Protein AF-A0A6C1NUC6-F1 (afdb_monomer)

Nearest PDB structures (foldseek):
  6jbq-assembly1_F  TM=3.367E-01  e=1.332E+00  Escherichia coli K-12
  8iyj-assembly1_B5  TM=1.504E-01  e=7.684E+00  Mus musculus

Structure (mmCIF, N/CA/C/O backbone):
data_AF-A0A6C1NUC6-F1
#
_entry.id   AF-A0A6C1NUC6-F1
#
loop_
_atom_site.group_PDB
_atom_site.id
_atom_site.type_symbol
_atom_site.label_atom_id
_atom_site.label_alt_id
_atom_site.label_comp_id
_atom_site.label_asym_id
_atom_site.label_entity_id
_atom_site.label_seq_id
_atom_site.pdbx_PDB_ins_code
_atom_site.Cartn_x
_atom_site.Cartn_y
_atom_site.Cartn_z
_atom_site.occupancy
_atom_site.B_iso_or_equiv
_atom_site.auth_seq_id
_atom_site.auth_comp_id
_atom_site.auth_asym_id
_atom_site.auth_atom_id
_atom_site.pdbx_PDB_model_num
ATOM 1 N N . MET A 1 1 ? -42.542 31.967 26.827 1.00 47.59 1 MET A N 1
ATOM 2 C CA . MET A 1 1 ? -42.820 30.865 25.880 1.00 47.59 1 MET A CA 1
ATOM 3 C C . MET A 1 1 ? -41.609 30.779 24.961 1.00 47.59 1 MET A C 1
ATOM 5 O O . MET A 1 1 ? -41.402 31.715 24.218 1.00 47.59 1 MET A O 1
ATOM 9 N N . GLY A 1 2 ? -40.670 29.845 25.002 1.00 49.06 2 GLY A N 1
ATOM 10 C CA . GLY A 1 2 ? -40.517 28.545 25.645 1.00 49.06 2 GLY A CA 1
ATOM 11 C C . GLY A 1 2 ? -39.467 27.817 24.795 1.00 49.06 2 GLY A C 1
ATOM 12 O O . GLY A 1 2 ? -39.829 26.977 23.983 1.00 49.06 2 GLY A O 1
ATOM 13 N N . SER A 1 3 ? -38.196 28.239 24.874 1.00 49.03 3 SER A N 1
ATOM 14 C CA . SER A 1 3 ? -37.101 27.649 24.089 1.00 49.03 3 SER A CA 1
ATOM 15 C C . SER A 1 3 ? -36.680 26.320 24.702 1.00 49.03 3 SER A C 1
ATOM 17 O O . SER A 1 3 ? -36.001 26.289 25.726 1.00 4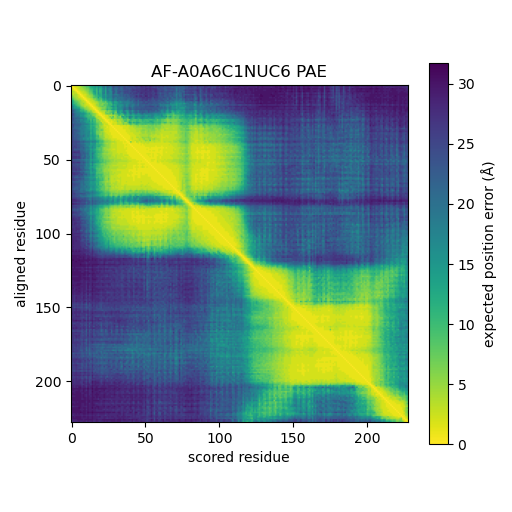9.03 3 SER A O 1
ATOM 19 N N . SER A 1 4 ? -37.103 25.237 24.056 1.00 51.72 4 SER A N 1
ATOM 20 C CA . SER A 1 4 ? -36.657 23.875 24.334 1.00 51.72 4 SER A CA 1
ATOM 21 C C . SER A 1 4 ? -35.204 23.711 23.889 1.00 51.72 4 SER A C 1
ATOM 23 O O . SER A 1 4 ? -34.890 23.830 22.704 1.00 51.72 4 SER A O 1
ATOM 25 N N . SER A 1 5 ? -34.306 23.489 24.848 1.00 51.53 5 SER A N 1
ATOM 26 C CA . SER A 1 5 ? -32.903 23.174 24.598 1.00 51.53 5 SER A CA 1
ATOM 27 C C . SER A 1 5 ? -32.717 21.656 24.551 1.00 51.53 5 SER A C 1
ATOM 29 O O . SER A 1 5 ? -32.470 21.028 25.582 1.00 51.53 5 SER A O 1
ATOM 31 N N . ASP A 1 6 ? -32.797 21.067 23.361 1.00 57.25 6 ASP A N 1
ATOM 32 C CA . ASP A 1 6 ? -32.358 19.689 23.133 1.00 57.25 6 ASP A CA 1
ATOM 33 C C . ASP A 1 6 ? -30.825 19.646 23.108 1.00 57.25 6 ASP A C 1
ATOM 35 O O . ASP A 1 6 ? -30.179 19.859 22.079 1.00 57.25 6 ASP A O 1
ATOM 39 N N . ARG A 1 7 ? -30.214 19.399 24.272 1.00 50.84 7 ARG A N 1
ATOM 40 C CA . ARG A 1 7 ? -28.827 18.924 24.331 1.00 50.84 7 ARG A CA 1
ATOM 41 C C . ARG A 1 7 ? -28.837 17.404 24.165 1.00 50.84 7 ARG A C 1
ATOM 43 O O . ARG A 1 7 ? -29.526 16.735 24.934 1.00 50.84 7 ARG A O 1
ATOM 50 N N . PRO A 1 8 ? -28.056 16.841 23.228 1.00 52.00 8 PRO A N 1
ATOM 51 C CA . PRO A 1 8 ? -27.917 15.398 23.126 1.00 52.00 8 PRO A CA 1
ATOM 52 C C . PRO A 1 8 ? -27.296 14.855 24.425 1.00 52.00 8 PRO A C 1
ATOM 54 O O . PRO A 1 8 ? -26.425 15.517 25.003 1.00 52.00 8 PRO A O 1
ATOM 57 N N . PRO A 1 9 ? -27.733 13.676 24.903 1.00 52.34 9 PRO A N 1
ATOM 58 C CA . PRO A 1 9 ? -27.218 13.081 26.126 1.00 52.34 9 PRO A CA 1
ATOM 59 C C . PRO A 1 9 ? -25.712 12.869 25.979 1.00 52.34 9 PRO A C 1
ATOM 61 O O . PRO A 1 9 ? -25.246 12.113 25.127 1.00 52.34 9 PRO A O 1
ATOM 64 N N . GLY A 1 10 ? -24.946 13.597 26.790 1.00 46.28 10 GLY A N 1
ATOM 65 C CA . GLY A 1 10 ? -23.500 13.470 26.843 1.00 46.28 10 GLY A CA 1
ATOM 66 C C . GLY A 1 10 ? -23.125 12.045 27.227 1.00 46.28 10 GLY A C 1
ATOM 67 O O . GLY A 1 10 ? -23.562 11.539 28.259 1.00 46.28 10 GLY A O 1
ATOM 68 N N . SER A 1 11 ? -22.301 11.415 26.395 1.00 49.25 11 SER A N 1
ATOM 69 C CA . SER A 1 11 ? -21.581 10.185 26.706 1.00 49.25 11 SER A CA 1
ATOM 70 C C . SER A 1 11 ? -20.783 10.396 27.995 1.00 49.25 11 SER A C 1
ATOM 72 O O . SER A 1 11 ? -19.708 11.004 27.966 1.00 49.25 11 SER A O 1
ATOM 74 N N . ARG A 1 12 ? -21.333 9.956 29.135 1.00 53.81 12 ARG A N 1
ATOM 75 C CA . ARG A 1 12 ? -20.607 9.922 30.408 1.00 53.81 12 ARG A CA 1
ATOM 76 C C . ARG A 1 12 ? -19.348 9.093 30.184 1.00 53.81 12 ARG A C 1
ATOM 78 O O . ARG A 1 12 ? -19.437 7.940 29.771 1.00 53.81 12 ARG A O 1
ATOM 85 N N . LYS A 1 13 ? -18.177 9.695 30.415 1.00 54.41 13 LYS A N 1
ATOM 86 C CA . LYS A 1 13 ? -16.954 8.912 30.596 1.00 54.41 13 LYS A CA 1
ATOM 87 C C . LYS A 1 13 ? -17.209 8.002 31.801 1.00 54.41 13 LYS A C 1
ATOM 89 O O . LYS A 1 13 ? -17.626 8.540 32.825 1.00 54.41 13 LYS A O 1
ATOM 94 N N . PRO A 1 14 ? -17.024 6.680 31.681 1.00 50.59 14 PRO A N 1
ATOM 95 C CA . PRO A 1 14 ? -17.167 5.793 32.825 1.00 50.59 14 PRO A CA 1
ATOM 96 C C . PRO A 1 14 ? -16.178 6.242 33.903 1.00 50.59 14 PRO A C 1
ATOM 98 O O . PRO A 1 14 ? -14.989 6.425 33.625 1.00 50.59 14 PRO A O 1
ATOM 101 N N . GLU A 1 15 ? -16.691 6.520 35.099 1.00 47.94 15 GLU A N 1
ATOM 102 C CA . GLU A 1 15 ? -15.866 6.835 36.260 1.00 47.94 15 GLU A CA 1
ATOM 103 C C . GLU A 1 15 ? -15.226 5.538 36.766 1.00 47.94 15 GLU A C 1
ATOM 105 O O . GLU A 1 15 ? -15.857 4.479 36.779 1.00 47.94 15 GLU A O 1
ATOM 110 N N . ALA A 1 16 ? -13.946 5.610 37.139 1.00 47.22 16 ALA A N 1
ATOM 111 C CA . ALA A 1 16 ? -13.200 4.482 37.681 1.00 47.22 16 ALA A CA 1
ATOM 112 C C . ALA A 1 16 ? -13.861 4.030 38.996 1.00 47.22 16 ALA A C 1
ATOM 114 O O . ALA A 1 16 ? -13.708 4.683 40.025 1.00 47.22 16 ALA A O 1
ATOM 115 N N . GLY A 1 17 ? -14.654 2.957 38.932 1.00 49.97 17 GLY A N 1
ATOM 116 C CA . GLY A 1 17 ? -15.488 2.474 40.038 1.00 49.97 17 GLY A CA 1
ATOM 117 C C . GLY A 1 17 ? -16.846 1.905 39.614 1.00 49.97 17 GLY A C 1
ATOM 118 O O . GLY A 1 17 ? -17.527 1.301 40.439 1.00 49.97 17 GLY A O 1
ATOM 119 N N . ASP A 1 18 ? -17.243 2.063 38.348 1.00 50.88 18 ASP A N 1
ATOM 120 C CA . ASP A 1 18 ? -18.456 1.437 37.814 1.00 50.88 18 ASP A CA 1
ATOM 121 C C . ASP A 1 18 ? -18.286 -0.104 37.777 1.00 50.88 18 ASP A C 1
ATOM 123 O O . ASP A 1 18 ? -17.284 -0.577 37.228 1.00 50.88 18 ASP A O 1
ATOM 127 N N . PRO A 1 19 ? -19.217 -0.919 38.316 1.00 53.12 19 PRO A N 1
ATOM 128 C CA . PRO A 1 19 ? -19.095 -2.384 38.355 1.00 53.12 19 PRO A CA 1
ATOM 129 C C . PRO A 1 19 ? -18.817 -3.023 36.984 1.00 53.12 19 PRO A C 1
ATOM 131 O O . PRO A 1 19 ? -18.109 -4.021 36.895 1.00 53.12 19 PRO A O 1
ATOM 134 N N . SER A 1 20 ? -19.281 -2.383 35.903 1.00 58.94 20 SER A N 1
ATOM 135 C CA . SER A 1 20 ? -19.021 -2.806 34.519 1.00 58.94 20 SER A CA 1
ATOM 136 C C . SER A 1 20 ? -17.544 -2.736 34.100 1.00 58.94 20 SER A C 1
ATOM 138 O O . SER A 1 20 ? -17.126 -3.471 33.206 1.00 58.94 20 SER A O 1
ATOM 140 N N . PHE A 1 21 ? -16.741 -1.878 34.739 1.00 51.19 21 PHE A N 1
ATOM 141 C CA . PHE A 1 21 ? -15.311 -1.738 34.463 1.00 51.19 21 PHE A CA 1
ATOM 142 C C . PHE A 1 21 ? -14.499 -2.862 35.117 1.00 51.19 21 PHE A C 1
ATOM 144 O O . PHE A 1 21 ? -13.622 -3.436 34.476 1.00 51.19 21 PHE A O 1
ATOM 151 N N . LEU A 1 22 ? -14.841 -3.232 36.356 1.00 57.06 22 LEU A N 1
ATOM 152 C CA . LEU A 1 22 ? -14.219 -4.362 37.055 1.00 57.06 22 LEU A CA 1
ATOM 153 C C . LEU A 1 22 ? -14.560 -5.699 36.381 1.00 57.06 22 LEU A C 1
ATOM 155 O O . LEU A 1 22 ? -13.693 -6.565 36.260 1.00 57.06 22 LEU A O 1
ATOM 159 N N . ASP A 1 23 ? -15.781 -5.842 35.858 1.00 62.53 23 ASP A N 1
ATOM 160 C CA . ASP A 1 23 ? -16.163 -7.001 35.044 1.00 62.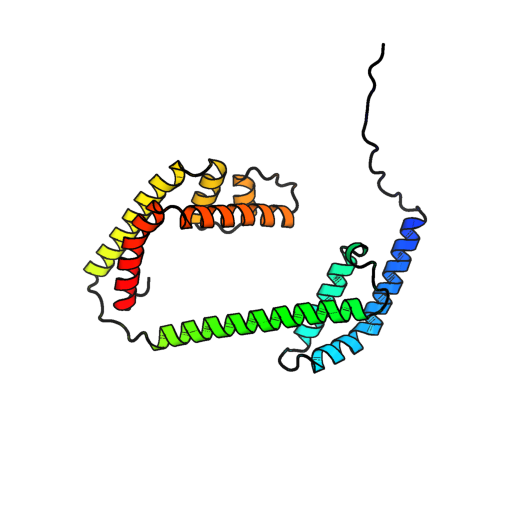53 23 ASP A CA 1
ATOM 161 C C . ASP A 1 23 ? -15.380 -7.057 33.720 1.00 62.53 23 ASP A C 1
ATOM 163 O O . ASP A 1 23 ? -14.982 -8.138 33.277 1.00 62.53 23 ASP A O 1
ATOM 167 N N . ALA A 1 24 ? -15.090 -5.905 33.103 1.00 64.19 24 ALA A N 1
ATOM 168 C CA . ALA A 1 24 ? -14.280 -5.829 31.888 1.00 64.19 24 ALA A CA 1
ATOM 169 C C . ALA A 1 24 ? -12.798 -6.166 32.136 1.00 64.19 24 ALA A C 1
ATOM 171 O O . ALA A 1 24 ? -12.197 -6.885 31.335 1.00 64.19 24 ALA A O 1
ATOM 172 N N . GLU A 1 25 ? -12.207 -5.697 33.240 1.00 67.75 25 GLU A N 1
ATOM 173 C CA . GLU A 1 25 ? -10.824 -6.030 33.614 1.00 67.75 25 GLU A CA 1
ATOM 174 C C . GLU A 1 25 ? -10.668 -7.508 33.978 1.00 67.75 25 GLU A C 1
ATOM 176 O O . GLU A 1 25 ? -9.754 -8.168 33.480 1.00 67.75 25 GLU A O 1
ATOM 181 N N . ARG A 1 26 ? -11.612 -8.066 34.743 1.00 63.28 26 ARG A N 1
ATOM 182 C CA . ARG A 1 26 ? -11.637 -9.500 35.059 1.00 63.28 26 ARG A CA 1
ATOM 183 C C . ARG A 1 26 ? -11.776 -10.358 33.799 1.00 63.28 26 ARG A C 1
ATOM 185 O O . ARG A 1 26 ? -11.053 -11.337 33.630 1.00 63.28 26 ARG A O 1
ATOM 192 N N . THR A 1 27 ? -12.633 -9.939 32.867 1.00 72.69 27 THR A N 1
ATOM 193 C CA . THR A 1 27 ? -12.774 -10.593 31.554 1.00 72.69 27 THR A CA 1
ATOM 194 C C . THR A 1 27 ? -11.475 -10.510 30.744 1.00 72.69 27 THR A C 1
ATOM 196 O O . THR A 1 27 ? -11.114 -11.455 30.044 1.00 72.69 27 THR A O 1
ATOM 199 N N . ARG A 1 28 ? -10.731 -9.402 30.851 1.00 72.88 28 ARG A N 1
ATOM 200 C CA . ARG A 1 28 ? -9.453 -9.212 30.153 1.00 72.88 28 ARG A CA 1
ATOM 201 C C . ARG A 1 28 ? -8.361 -10.147 30.675 1.00 72.88 28 ARG A C 1
ATOM 203 O O . ARG A 1 28 ? -7.650 -10.727 29.856 1.00 72.88 28 ARG A O 1
ATOM 210 N N . GLU A 1 29 ? -8.232 -10.310 31.992 1.00 79.38 29 GLU A N 1
ATOM 211 C CA . GLU A 1 29 ? -7.260 -11.235 32.598 1.00 79.38 29 GLU A CA 1
ATOM 212 C C . GLU A 1 29 ? -7.566 -12.698 32.266 1.00 79.38 29 GLU A C 1
ATOM 214 O O . GLU A 1 29 ? -6.676 -13.431 31.832 1.00 79.38 29 GLU A O 1
ATOM 219 N N . GLU A 1 30 ? -8.828 -13.118 32.393 1.00 78.25 30 GLU A N 1
ATOM 220 C CA . GLU A 1 30 ? -9.259 -14.481 32.049 1.00 78.25 30 GLU A CA 1
ATOM 221 C C . GLU A 1 30 ? -8.928 -14.832 30.590 1.00 78.25 30 GLU A C 1
ATOM 223 O O . GLU A 1 30 ? -8.536 -15.956 30.272 1.00 78.25 30 GLU A O 1
ATOM 228 N N . ILE A 1 31 ? -9.037 -13.855 29.690 1.00 71.50 31 ILE A N 1
ATOM 229 C CA . ILE A 1 31 ? -8.760 -14.051 28.268 1.00 71.50 31 ILE A CA 1
ATOM 230 C C . ILE A 1 31 ? -7.268 -14.009 27.970 1.00 71.50 31 ILE A C 1
ATOM 232 O O . ILE A 1 31 ? -6.797 -14.802 27.158 1.00 71.50 31 ILE A O 1
ATOM 236 N N . LEU A 1 32 ? -6.506 -13.150 28.644 1.00 80.38 32 LEU A N 1
ATOM 237 C CA . LEU A 1 32 ? -5.051 -13.149 28.528 1.00 80.38 32 LEU A CA 1
ATOM 238 C C . LEU A 1 32 ? -4.477 -14.503 28.968 1.00 80.38 32 LEU A C 1
ATOM 240 O O . LEU A 1 32 ? -3.654 -15.075 28.255 1.00 80.38 32 LEU A O 1
ATOM 244 N N . ASN A 1 33 ? -5.011 -15.070 30.051 1.00 84.12 33 ASN A N 1
ATOM 245 C CA . ASN A 1 33 ? -4.686 -16.426 30.483 1.00 84.12 33 ASN A CA 1
ATOM 246 C C . ASN A 1 33 ? -5.063 -17.465 29.419 1.00 84.12 33 ASN A C 1
ATOM 248 O O . ASN A 1 33 ? -4.214 -18.266 29.043 1.00 84.12 33 ASN A O 1
ATOM 252 N N . LYS A 1 34 ? -6.265 -17.400 28.830 1.00 80.62 34 LYS A N 1
ATOM 253 C CA . LYS A 1 34 ? -6.645 -18.300 27.722 1.00 80.62 34 LYS A CA 1
ATOM 254 C C . LYS A 1 34 ? -5.735 -18.180 26.498 1.00 80.62 34 LYS A C 1
ATOM 256 O O . LYS A 1 34 ? -5.411 -19.193 25.886 1.00 80.62 34 LYS A O 1
ATOM 261 N N . VAL A 1 35 ? -5.330 -16.970 26.110 1.00 82.50 35 VAL A N 1
ATOM 262 C CA . VAL A 1 35 ? -4.410 -16.755 24.978 1.00 82.50 35 VAL A CA 1
ATOM 263 C C . VAL A 1 35 ? -3.045 -17.378 25.275 1.00 82.50 35 VAL A C 1
ATOM 265 O O . VAL A 1 35 ? -2.463 -18.005 24.389 1.00 82.50 35 VAL A O 1
ATOM 268 N N . LEU A 1 36 ? -2.557 -17.249 26.511 1.00 86.88 36 LEU A N 1
ATOM 269 C CA . LEU A 1 36 ? -1.303 -17.862 26.957 1.00 86.88 36 LEU A CA 1
ATOM 270 C C . LEU A 1 36 ? -1.400 -19.393 27.051 1.00 86.88 36 LEU A C 1
ATOM 272 O O . LEU A 1 36 ? -0.464 -20.081 26.652 1.00 86.88 36 LEU A O 1
ATOM 276 N N . GLU A 1 37 ? -2.527 -19.927 27.522 1.00 88.62 37 GLU A N 1
ATOM 277 C CA . GLU A 1 37 ? -2.775 -21.370 27.640 1.00 88.62 37 GLU A CA 1
ATOM 278 C C . GLU A 1 37 ? -2.939 -22.046 26.273 1.00 88.62 37 GLU A C 1
ATOM 280 O O . GLU A 1 37 ? -2.340 -23.088 26.002 1.00 88.62 37 GLU A O 1
ATOM 285 N N . LEU A 1 38 ? -3.751 -21.459 25.391 1.00 87.19 38 LEU A N 1
ATOM 286 C CA . LEU A 1 38 ? -4.077 -22.042 24.089 1.00 87.19 38 LEU A CA 1
ATOM 287 C C . LEU A 1 38 ? -3.002 -21.768 23.037 1.00 87.19 38 LEU A C 1
ATOM 289 O O . LEU A 1 38 ? -2.842 -22.570 22.113 1.00 87.19 38 LEU A O 1
ATOM 293 N N . GLY A 1 39 ? -2.271 -20.659 23.172 1.00 90.00 39 GLY A N 1
ATOM 294 C CA . GLY A 1 39 ? -1.296 -20.186 22.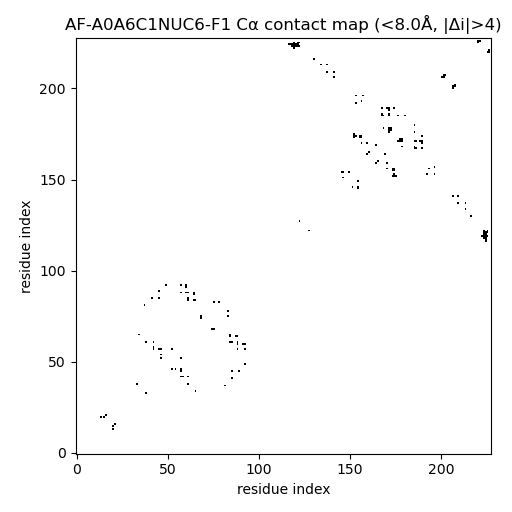193 1.00 90.00 39 GLY A CA 1
ATOM 295 C C . GLY A 1 39 ? -0.309 -21.263 21.744 1.00 90.00 39 GLY A C 1
ATOM 296 O O . GLY A 1 39 ? -0.278 -21.564 20.553 1.00 90.00 39 GLY A O 1
ATOM 297 N N . PRO A 1 40 ? 0.448 -21.914 22.647 1.00 94.19 40 PRO A N 1
ATOM 298 C CA . PRO A 1 40 ? 1.440 -22.918 22.262 1.00 94.19 40 PRO A CA 1
ATOM 299 C C . PRO A 1 40 ? 0.853 -24.097 21.471 1.00 94.19 40 PRO A C 1
ATOM 301 O O . PRO A 1 40 ? 1.415 -24.503 20.450 1.00 94.19 40 PRO A O 1
ATOM 304 N N . THR A 1 41 ? -0.295 -24.626 21.905 1.00 94.56 41 THR A N 1
ATOM 305 C CA . THR A 1 41 ? -0.962 -25.763 21.250 1.00 94.56 41 THR A CA 1
ATOM 306 C C . THR A 1 41 ? -1.482 -25.373 19.871 1.00 94.56 41 THR A C 1
ATOM 308 O O . THR A 1 41 ? -1.256 -26.084 18.891 1.00 94.56 41 THR A O 1
ATOM 311 N N . GLN A 1 42 ? -2.131 -24.213 19.763 1.00 93.69 42 GLN A N 1
ATOM 312 C CA . GLN A 1 42 ? -2.687 -23.752 18.495 1.00 93.69 42 GLN A CA 1
ATOM 313 C C . GLN A 1 42 ? -1.605 -23.326 17.504 1.00 93.69 42 GLN A C 1
ATOM 315 O O . GLN A 1 42 ? -1.697 -23.679 16.331 1.00 93.69 42 GLN A O 1
ATOM 320 N N . VAL A 1 43 ? -0.540 -22.666 17.965 1.00 94.75 43 VAL A N 1
ATOM 321 C CA . VAL A 1 43 ? 0.653 -22.381 17.152 1.00 94.75 43 VAL A CA 1
ATOM 322 C C . VAL A 1 43 ? 1.271 -23.680 16.642 1.00 94.75 43 VAL A C 1
ATOM 324 O O . VAL A 1 43 ? 1.612 -23.761 15.468 1.00 94.75 43 VAL A O 1
ATOM 327 N N . THR A 1 44 ? 1.362 -24.720 17.476 1.00 96.81 44 THR A N 1
ATOM 328 C CA . THR A 1 44 ? 1.882 -26.031 17.050 1.00 96.81 44 THR A CA 1
ATOM 329 C C . THR A 1 44 ? 0.999 -26.665 15.972 1.00 96.81 44 THR A C 1
ATOM 331 O O . THR A 1 44 ? 1.513 -27.157 14.968 1.00 96.81 44 THR A O 1
ATOM 334 N N . HIS A 1 45 ? -0.327 -26.612 16.128 1.00 96.56 45 HIS A N 1
ATOM 335 C CA . HIS A 1 45 ? -1.258 -27.109 15.109 1.00 96.56 45 HIS A CA 1
ATOM 336 C C . HIS A 1 45 ? -1.158 -26.315 13.800 1.00 96.56 45 HIS A C 1
ATOM 338 O O . HIS A 1 45 ? -1.046 -26.910 12.730 1.00 96.56 45 HIS A O 1
ATOM 344 N N . LEU A 1 46 ? -1.144 -24.981 13.872 1.00 96.00 46 LEU A N 1
ATOM 345 C CA . LEU A 1 46 ? -0.976 -24.116 12.703 1.00 96.00 46 LEU A CA 1
ATOM 346 C C . LEU A 1 46 ? 0.378 -24.356 12.022 1.00 96.00 46 LEU A C 1
ATOM 348 O O . LEU A 1 46 ? 0.440 -24.421 10.800 1.00 96.00 46 LEU A O 1
ATOM 352 N N . GLN A 1 47 ? 1.452 -24.571 12.783 1.00 97.19 47 GLN A N 1
ATOM 353 C CA . GLN A 1 47 ? 2.759 -24.914 12.224 1.00 97.19 47 GLN A CA 1
ATOM 354 C C . GLN A 1 47 ? 2.713 -26.223 11.421 1.00 97.19 47 GLN A C 1
ATOM 356 O O . GLN A 1 47 ? 3.366 -26.325 10.382 1.00 97.19 47 GLN A O 1
ATOM 361 N N . GLY A 1 48 ? 1.933 -27.207 11.879 1.00 96.12 48 GLY A N 1
ATOM 362 C CA . GLY A 1 48 ? 1.694 -28.450 11.146 1.00 96.12 48 GLY A CA 1
ATOM 363 C C . GLY A 1 48 ? 0.917 -28.246 9.840 1.00 96.12 48 GLY A C 1
ATOM 364 O O . GLY A 1 48 ? 1.221 -28.906 8.848 1.00 96.12 48 GLY A O 1
ATOM 365 N N . GLU A 1 49 ? -0.045 -27.317 9.808 1.00 95.81 49 GLU A N 1
ATOM 366 C CA . GLU A 1 49 ? -0.803 -26.983 8.589 1.00 95.81 49 GLU A CA 1
ATOM 367 C C . GLU A 1 49 ? -0.002 -26.150 7.580 1.00 95.81 49 GLU A C 1
ATOM 369 O O . GLU A 1 49 ? -0.216 -26.264 6.371 1.00 95.81 49 GLU A O 1
ATOM 374 N N . PHE A 1 50 ? 0.925 -25.321 8.061 1.00 94.00 50 PHE A N 1
ATOM 375 C CA . PHE A 1 50 ? 1.725 -24.411 7.242 1.00 94.00 50 PHE A CA 1
ATOM 376 C C . PHE A 1 50 ? 3.230 -24.708 7.364 1.00 94.00 50 PHE A C 1
ATOM 378 O O . PHE A 1 50 ? 4.000 -23.830 7.756 1.00 94.00 50 PHE A O 1
ATOM 385 N N . PRO A 1 51 ? 3.701 -25.907 6.965 1.00 94.06 51 PRO A N 1
ATOM 386 C CA . PRO A 1 51 ? 5.097 -26.315 7.150 1.00 94.06 51 PRO A CA 1
ATOM 387 C C . PRO A 1 51 ? 6.097 -25.482 6.334 1.00 94.06 51 PRO A C 1
ATOM 389 O O . PRO A 1 51 ? 7.293 -25.513 6.604 1.00 94.06 51 PRO A O 1
ATOM 392 N N . ALA A 1 52 ? 5.622 -24.746 5.325 1.00 86.38 52 ALA A N 1
ATOM 393 C CA . ALA A 1 52 ? 6.440 -23.851 4.509 1.00 86.38 52 ALA A CA 1
ATOM 394 C C . ALA A 1 52 ? 6.695 -22.478 5.159 1.00 86.38 52 ALA A C 1
ATOM 396 O O . ALA A 1 52 ? 7.484 -21.702 4.620 1.00 86.38 52 ALA A O 1
ATOM 397 N N . LEU A 1 53 ? 6.003 -22.156 6.256 1.00 89.00 53 LEU A N 1
ATOM 398 C CA . LEU A 1 53 ? 6.198 -20.920 7.006 1.00 89.00 53 LEU A CA 1
ATOM 399 C C . LEU A 1 53 ? 7.139 -21.158 8.185 1.00 89.00 53 LEU A C 1
ATOM 401 O O . LEU A 1 53 ? 7.114 -22.208 8.833 1.00 89.00 53 LEU A O 1
ATOM 405 N N . GLU A 1 54 ? 7.951 -20.149 8.483 1.00 91.69 54 GLU A N 1
ATOM 406 C CA . GLU A 1 54 ? 8.763 -20.155 9.692 1.00 91.69 54 GLU A CA 1
ATOM 407 C C . GLU A 1 54 ? 7.867 -20.001 10.922 1.00 91.69 54 GLU A C 1
ATOM 409 O O . GLU A 1 54 ? 6.892 -19.245 10.913 1.00 91.69 54 GLU A O 1
ATOM 414 N N . ARG A 1 55 ? 8.242 -20.661 12.021 1.00 92.75 55 ARG A N 1
ATOM 415 C CA . ARG A 1 55 ? 7.493 -20.622 13.285 1.00 92.75 55 ARG A CA 1
ATOM 416 C C . ARG A 1 55 ? 7.193 -19.210 13.772 1.00 92.75 55 ARG A C 1
ATOM 418 O O . ARG A 1 55 ? 6.088 -18.944 14.233 1.00 92.75 55 ARG A O 1
ATOM 425 N N . ILE A 1 56 ? 8.136 -18.291 13.587 1.00 91.62 56 ILE A N 1
ATOM 426 C CA . ILE A 1 56 ? 7.957 -16.885 13.952 1.00 91.62 56 ILE A CA 1
ATOM 427 C C . ILE A 1 56 ? 6.800 -16.216 13.193 1.00 91.62 56 ILE A C 1
ATOM 429 O O . ILE A 1 56 ? 6.123 -15.354 13.743 1.00 91.62 56 ILE A O 1
ATOM 433 N N . GLN A 1 57 ? 6.523 -16.624 11.951 1.00 89.06 57 GLN A N 1
ATOM 434 C CA . GLN A 1 57 ? 5.417 -16.088 11.151 1.00 89.06 57 GLN A CA 1
ATOM 435 C C . GLN A 1 57 ? 4.067 -16.616 11.647 1.00 89.06 57 GLN A C 1
ATOM 437 O O . GLN A 1 57 ? 3.086 -15.874 11.681 1.00 89.06 57 GLN A O 1
ATOM 442 N N . VAL A 1 58 ? 4.030 -17.885 12.061 1.00 93.12 58 VAL A N 1
ATOM 443 C CA . VAL A 1 58 ? 2.849 -18.511 12.667 1.00 93.12 58 VAL A CA 1
ATOM 444 C C . VAL A 1 58 ? 2.530 -17.860 14.014 1.00 93.12 58 VAL A C 1
ATOM 446 O O . VAL A 1 58 ? 1.388 -17.467 14.255 1.00 93.12 58 VAL A O 1
ATOM 449 N N . GLU A 1 59 ? 3.546 -17.670 14.858 1.00 90.50 59 GLU A N 1
ATOM 450 C CA . GLU A 1 59 ? 3.425 -16.973 16.143 1.00 90.50 59 GLU A CA 1
ATOM 451 C C . GLU A 1 59 ? 2.999 -15.510 15.963 1.00 90.50 59 GLU A C 1
ATOM 453 O O . GLU A 1 59 ? 2.115 -15.037 16.676 1.00 90.50 59 GLU A O 1
ATOM 458 N N . ALA A 1 60 ? 3.556 -14.801 14.977 1.00 88.81 60 ALA A N 1
ATOM 459 C CA . ALA A 1 60 ? 3.164 -13.427 14.678 1.00 88.81 60 ALA A CA 1
ATOM 460 C C . ALA A 1 60 ? 1.690 -13.327 14.258 1.00 88.81 60 ALA A C 1
ATOM 462 O O . ALA A 1 60 ? 0.958 -12.505 14.805 1.00 88.81 60 ALA A O 1
ATOM 463 N N . ALA A 1 61 ? 1.222 -14.189 13.348 1.00 90.56 61 ALA A N 1
ATOM 464 C CA . ALA A 1 61 ? -0.179 -14.189 12.922 1.00 90.56 61 ALA A CA 1
ATOM 465 C C . ALA A 1 61 ? -1.138 -14.475 14.089 1.00 90.56 61 ALA A C 1
ATOM 467 O O . ALA A 1 61 ? -2.207 -13.870 14.177 1.00 90.56 61 ALA A O 1
ATOM 468 N N . TRP A 1 62 ? -0.744 -15.369 14.999 1.00 92.06 62 TRP A N 1
ATOM 469 C CA . TRP A 1 62 ? -1.481 -15.647 16.228 1.00 92.06 62 TRP A CA 1
ATOM 470 C C . TRP A 1 62 ? -1.561 -14.423 17.151 1.00 92.06 62 TRP A C 1
ATOM 472 O O . TRP A 1 62 ? -2.650 -14.021 17.569 1.00 92.06 62 TRP A O 1
ATOM 482 N N . LEU A 1 63 ? -0.416 -13.794 17.433 1.00 88.44 63 LEU A N 1
ATOM 483 C CA . LEU A 1 63 ? -0.324 -12.610 18.292 1.00 88.44 63 LEU A CA 1
ATOM 484 C C . LEU A 1 63 ? -1.082 -11.410 17.718 1.00 88.44 63 LEU A C 1
ATOM 486 O O . LEU A 1 63 ? -1.703 -10.662 18.471 1.00 88.44 63 LEU A O 1
ATOM 490 N N . GLU A 1 64 ? -1.079 -11.231 16.399 1.00 90.38 64 GLU A N 1
ATOM 491 C CA . GLU A 1 64 ? -1.854 -10.180 15.738 1.00 90.38 64 GLU A CA 1
ATOM 492 C C . GLU A 1 64 ? -3.359 -10.369 15.943 1.00 90.38 64 GLU A C 1
ATOM 494 O O . GLU A 1 64 ? -4.056 -9.403 16.233 1.00 90.38 64 GLU A O 1
ATOM 499 N N . VAL A 1 65 ? -3.867 -11.601 15.848 1.00 90.56 65 VAL A N 1
ATOM 500 C CA . VAL A 1 65 ? -5.290 -11.890 16.102 1.00 90.56 65 VAL A CA 1
ATOM 501 C C . VAL A 1 65 ? -5.637 -11.644 17.566 1.00 90.56 65 VAL A C 1
ATOM 503 O O . VAL A 1 65 ? -6.681 -11.061 17.853 1.00 90.56 65 VAL A O 1
ATOM 506 N N . ALA A 1 66 ? -4.760 -12.051 18.486 1.00 87.56 66 ALA A N 1
ATOM 507 C CA . ALA A 1 66 ? -4.924 -11.755 19.904 1.00 87.56 66 ALA A CA 1
ATOM 508 C C . ALA A 1 66 ? -4.966 -10.241 20.159 1.00 87.56 66 ALA A C 1
ATOM 510 O O . ALA A 1 66 ? -5.839 -9.756 20.873 1.00 87.56 66 ALA A O 1
ATOM 511 N N . THR A 1 67 ? -4.069 -9.488 19.522 1.00 85.50 67 THR A N 1
ATOM 512 C CA . THR A 1 67 ? -3.988 -8.027 19.655 1.00 85.50 67 THR A CA 1
ATOM 513 C C . THR A 1 67 ? -5.224 -7.337 19.081 1.00 85.50 67 THR A C 1
ATOM 515 O O . THR A 1 67 ? -5.830 -6.522 19.772 1.00 85.50 67 THR A O 1
ATOM 518 N N . ASP A 1 68 ? -5.647 -7.700 17.867 1.00 84.31 68 ASP A N 1
ATOM 519 C CA . ASP A 1 68 ? -6.869 -7.181 17.238 1.00 84.31 68 ASP A CA 1
ATOM 520 C C . ASP A 1 68 ? -8.101 -7.414 18.120 1.00 84.31 68 ASP A C 1
ATOM 522 O O . ASP A 1 68 ? -8.959 -6.541 18.253 1.00 84.31 68 ASP A O 1
ATOM 526 N N . TRP A 1 69 ? -8.181 -8.596 18.733 1.00 83.81 69 TRP A N 1
ATOM 527 C CA . TRP A 1 69 ? -9.250 -8.934 19.661 1.00 83.81 69 TRP A CA 1
ATOM 528 C C . TRP A 1 69 ? -9.218 -8.035 20.904 1.00 83.81 69 TRP A C 1
ATOM 530 O O . TRP A 1 69 ? -10.260 -7.533 21.313 1.00 83.81 69 TRP A O 1
ATOM 540 N N . PHE A 1 70 ? -8.037 -7.775 21.481 1.00 81.88 70 PHE A N 1
ATOM 541 C CA . PHE A 1 70 ? -7.902 -6.858 22.621 1.00 81.88 70 PHE A CA 1
ATOM 542 C C . PHE A 1 70 ? -8.268 -5.410 22.269 1.00 81.88 70 PHE A C 1
ATOM 544 O O . PHE A 1 70 ? -8.737 -4.680 23.143 1.00 81.88 70 PHE A O 1
ATOM 551 N N . GLU A 1 71 ? -8.053 -4.985 21.020 1.00 81.94 71 GLU A N 1
ATOM 552 C CA . GLU A 1 71 ? -8.449 -3.655 20.545 1.00 81.94 71 GLU A CA 1
ATOM 553 C C . GLU A 1 71 ? -9.971 -3.521 20.365 1.00 81.94 71 GLU A C 1
ATOM 555 O O . GLU A 1 71 ? -10.521 -2.452 20.642 1.00 81.94 71 GLU A O 1
ATOM 560 N N . ASP A 1 72 ? -10.654 -4.579 19.914 1.00 79.75 72 ASP A N 1
ATOM 561 C CA . ASP A 1 72 ? -12.111 -4.603 19.738 1.00 79.75 72 ASP A CA 1
ATOM 562 C C . ASP A 1 72 ? -12.728 -5.977 20.085 1.00 79.75 72 ASP A C 1
ATOM 564 O O . ASP A 1 72 ? -13.060 -6.775 19.198 1.00 79.75 72 ASP A O 1
ATOM 568 N N . PRO A 1 73 ? -12.966 -6.247 21.382 1.00 73.62 73 PRO A N 1
ATOM 569 C CA . PRO A 1 73 ? -13.574 -7.500 21.831 1.00 73.62 73 PRO A CA 1
ATOM 570 C C . PRO A 1 73 ? -15.012 -7.684 21.329 1.00 73.62 73 PRO A C 1
ATOM 572 O O . PRO A 1 73 ? -15.519 -8.801 21.239 1.00 73.62 73 PRO A O 1
ATOM 575 N N . SER A 1 74 ? -15.704 -6.587 21.001 1.00 70.56 74 SER A N 1
ATOM 576 C CA . SER A 1 74 ? -17.117 -6.619 20.611 1.00 70.56 74 SER A CA 1
ATOM 577 C C . SER A 1 74 ? -17.333 -7.231 19.226 1.00 70.56 74 SER A C 1
ATOM 579 O O . SER A 1 74 ? -18.381 -7.822 18.967 1.00 70.56 74 SER A O 1
ATOM 581 N N . ALA A 1 75 ? -16.311 -7.183 18.366 1.00 64.94 75 ALA A N 1
ATOM 582 C CA . ALA A 1 75 ? -16.342 -7.767 17.028 1.00 64.94 75 ALA A CA 1
ATOM 583 C C . ALA A 1 75 ? -16.386 -9.310 17.018 1.00 64.94 75 ALA A C 1
ATOM 585 O O . ALA A 1 75 ? -16.553 -9.911 15.958 1.00 64.94 75 ALA A O 1
ATOM 586 N N . THR A 1 76 ? -16.224 -9.958 18.176 1.00 62.03 76 THR A N 1
ATOM 587 C CA . THR A 1 76 ? -15.925 -11.399 18.293 1.00 62.03 76 THR A CA 1
ATOM 588 C C . THR A 1 76 ? -16.792 -12.120 19.328 1.00 62.03 76 THR A C 1
ATOM 590 O O . THR A 1 76 ? -16.486 -13.237 19.740 1.00 62.03 76 THR A O 1
ATOM 593 N N . GLN A 1 77 ? -17.915 -11.505 19.714 1.00 56.28 77 GLN A N 1
ATOM 594 C CA . GLN A 1 77 ? -18.833 -11.956 20.771 1.00 56.28 77 GLN A CA 1
ATOM 595 C C . GLN A 1 77 ? -19.384 -13.389 20.624 1.00 56.28 77 GLN A C 1
ATOM 597 O O . GLN A 1 77 ? -19.985 -13.899 21.568 1.00 56.28 77 GLN A O 1
ATOM 602 N N . THR A 1 78 ? -19.214 -14.045 19.476 1.00 52.38 78 THR A N 1
ATOM 603 C CA . THR A 1 78 ? -19.889 -15.309 19.166 1.00 52.38 78 THR A CA 1
ATOM 604 C C . THR A 1 78 ? -19.179 -16.585 19.607 1.00 52.38 78 THR A C 1
ATOM 606 O O . THR A 1 78 ? -19.859 -17.598 19.700 1.00 52.38 78 THR A O 1
ATOM 609 N N . GLU A 1 79 ? -17.884 -16.596 19.935 1.00 52.97 79 GLU A N 1
ATOM 610 C CA . GLU A 1 79 ? -17.212 -17.861 20.288 1.00 52.97 79 GLU A CA 1
ATOM 611 C C . GLU A 1 79 ? -16.268 -17.695 21.486 1.00 52.97 79 GLU A C 1
ATOM 613 O O . GLU A 1 79 ? -15.154 -17.191 21.378 1.00 52.97 79 GLU A O 1
ATOM 618 N N . LYS A 1 80 ? -16.726 -18.154 22.660 1.00 57.59 80 LYS A N 1
ATOM 619 C CA . LYS A 1 80 ? -15.940 -18.269 23.908 1.00 57.59 80 LYS A CA 1
ATOM 620 C C . LYS A 1 80 ? -14.894 -19.395 23.874 1.00 57.59 80 LYS A C 1
ATOM 622 O O . LYS A 1 80 ? -14.164 -19.593 24.855 1.00 57.59 80 LYS A O 1
ATOM 627 N N . ASP A 1 81 ? -14.817 -20.094 22.752 1.00 61.34 81 ASP A N 1
ATOM 628 C CA . ASP A 1 81 ? -14.069 -21.322 22.566 1.00 61.34 81 ASP A CA 1
ATOM 629 C C . ASP A 1 81 ? -12.887 -21.014 21.655 1.00 61.34 81 ASP A C 1
ATOM 631 O O . ASP A 1 81 ? -13.034 -20.323 20.650 1.00 61.34 81 ASP A O 1
ATOM 635 N N . GLY A 1 82 ? -11.695 -21.505 21.990 1.00 67.56 82 GLY A N 1
ATOM 636 C CA . GLY A 1 82 ? -10.437 -21.199 21.296 1.00 67.56 82 GLY A CA 1
ATOM 637 C C . GLY A 1 82 ? -10.414 -21.375 19.766 1.00 67.56 82 GLY A C 1
ATOM 638 O O . GLY A 1 82 ? -9.410 -21.025 19.152 1.00 67.56 82 GLY A O 1
ATOM 639 N N . GLY A 1 83 ? -11.482 -21.884 19.145 1.00 82.25 83 GLY A N 1
ATOM 640 C CA . GLY A 1 83 ? -11.665 -21.987 17.699 1.00 82.25 83 GLY A CA 1
ATOM 641 C C . GLY A 1 83 ? -11.673 -20.647 16.955 1.00 82.25 83 GLY A C 1
ATOM 642 O O . GLY A 1 83 ? -11.202 -20.610 15.815 1.00 82.25 83 GLY A O 1
ATOM 643 N N . TYR A 1 84 ? -12.103 -19.542 17.581 1.00 85.69 84 TYR A N 1
ATOM 644 C CA . TYR A 1 84 ? -12.055 -18.225 16.927 1.00 85.69 84 TYR A CA 1
ATOM 645 C C . TYR A 1 84 ? -10.617 -17.819 16.586 1.00 85.69 84 TYR A C 1
ATOM 647 O O . TYR A 1 84 ? -10.301 -17.547 15.425 1.00 85.69 84 TYR A O 1
ATOM 655 N N . PHE A 1 85 ? -9.732 -17.817 17.591 1.00 86.69 85 PHE A N 1
ATOM 656 C CA . PHE A 1 85 ? -8.337 -17.418 17.409 1.00 86.69 85 PHE A CA 1
ATOM 657 C C . PHE A 1 85 ? -7.641 -18.317 16.387 1.00 86.69 85 PHE A C 1
ATOM 659 O O . PHE A 1 85 ? -6.957 -17.813 15.496 1.00 86.69 85 PHE A O 1
ATOM 666 N N . TYR A 1 86 ? -7.899 -19.629 16.453 1.00 90.75 86 TYR A N 1
ATOM 667 C CA . TYR A 1 86 ? -7.400 -20.594 15.478 1.00 90.75 86 TYR A CA 1
ATOM 668 C C . TYR A 1 86 ? -7.807 -20.217 14.053 1.00 90.75 86 TYR A C 1
ATOM 670 O O . TYR A 1 86 ? -6.965 -20.071 13.169 1.00 90.75 86 TYR A O 1
ATOM 678 N N . THR A 1 87 ? -9.107 -20.026 13.830 1.00 91.62 87 THR A N 1
ATOM 679 C CA . THR A 1 87 ? -9.678 -19.795 12.499 1.00 91.62 87 THR A CA 1
ATOM 680 C C . THR A 1 87 ? -9.224 -18.455 11.924 1.00 91.62 87 THR A C 1
ATOM 682 O O . THR A 1 87 ? -8.898 -18.364 10.737 1.00 91.62 87 THR A O 1
ATOM 685 N N . ALA A 1 88 ? -9.151 -17.419 12.759 1.00 91.31 88 ALA A N 1
ATOM 686 C CA . ALA A 1 88 ? -8.677 -16.101 12.358 1.00 91.31 88 ALA A CA 1
ATOM 687 C C . ALA A 1 88 ? -7.169 -16.099 12.046 1.00 91.31 88 ALA A C 1
ATOM 689 O O . ALA A 1 88 ? -6.768 -15.561 11.010 1.00 91.31 88 ALA A O 1
ATOM 690 N N . ALA A 1 89 ? -6.342 -16.757 12.867 1.00 91.81 89 ALA A N 1
ATOM 691 C CA . ALA A 1 89 ? -4.907 -16.900 12.611 1.00 91.81 89 ALA A CA 1
ATOM 692 C C . ALA A 1 89 ? -4.647 -17.731 11.350 1.00 91.81 89 ALA A C 1
ATOM 694 O O . ALA A 1 89 ? -3.895 -17.312 10.470 1.00 91.81 89 ALA A O 1
ATOM 695 N N . ARG A 1 90 ? -5.354 -18.854 11.197 1.00 95.31 90 ARG A N 1
ATOM 696 C CA . ARG A 1 90 ? -5.326 -19.691 9.992 1.00 95.31 90 ARG A CA 1
ATOM 697 C C . ARG A 1 90 ? -5.659 -18.890 8.738 1.00 95.31 90 ARG A C 1
ATOM 699 O O . ARG A 1 90 ? -4.946 -18.988 7.743 1.00 95.31 90 ARG A O 1
ATOM 706 N N . ARG A 1 91 ? -6.711 -18.066 8.781 1.00 94.06 91 ARG A N 1
ATOM 707 C CA . ARG A 1 91 ? -7.089 -17.193 7.662 1.00 94.06 91 ARG A CA 1
ATOM 708 C C . ARG A 1 91 ? -5.976 -16.203 7.310 1.00 94.06 91 ARG A C 1
ATOM 710 O O . ARG A 1 91 ? -5.644 -16.075 6.136 1.00 94.06 91 ARG A O 1
ATOM 717 N N . ARG A 1 92 ? -5.361 -15.555 8.305 1.00 92.75 92 ARG A N 1
ATOM 718 C CA . ARG A 1 92 ? -4.219 -14.653 8.072 1.00 92.75 92 ARG A CA 1
ATOM 719 C C . ARG A 1 92 ? -3.028 -15.372 7.439 1.00 92.75 92 ARG A C 1
ATOM 721 O O . ARG A 1 92 ? -2.413 -14.835 6.522 1.00 92.75 92 ARG A O 1
ATOM 728 N N . LEU A 1 93 ? -2.721 -16.591 7.882 1.00 92.62 93 LEU A N 1
ATOM 729 C CA . LEU A 1 93 ? -1.640 -17.395 7.304 1.00 92.62 93 LEU A CA 1
ATOM 730 C C . LEU A 1 93 ? -1.940 -17.796 5.853 1.00 92.62 93 LEU A C 1
ATOM 732 O O . LEU A 1 93 ? -1.049 -17.725 5.007 1.00 92.62 93 LEU A O 1
ATOM 736 N N . MET A 1 94 ? -3.193 -18.126 5.528 1.00 94.00 94 MET A N 1
ATOM 737 C CA . MET A 1 94 ? -3.612 -18.339 4.136 1.00 94.00 94 MET A CA 1
ATOM 738 C C . MET A 1 94 ? -3.404 -17.088 3.278 1.00 94.00 94 MET A C 1
ATOM 740 O O . MET A 1 94 ? -2.852 -17.185 2.179 1.00 94.00 94 MET A O 1
ATOM 744 N N . ASP A 1 95 ? -3.792 -15.917 3.786 1.00 90.31 95 ASP A N 1
ATOM 745 C CA . ASP A 1 95 ? -3.599 -14.642 3.089 1.00 90.31 95 ASP A CA 1
ATOM 746 C C . ASP A 1 95 ? -2.103 -14.330 2.886 1.00 90.31 95 ASP A C 1
ATOM 748 O O . ASP A 1 95 ? -1.700 -13.854 1.817 1.00 90.31 95 ASP A O 1
ATOM 752 N N . LEU A 1 96 ? -1.259 -14.652 3.873 1.00 86.50 96 LEU A N 1
ATOM 753 C CA . LEU A 1 96 ? 0.195 -14.506 3.790 1.00 86.50 96 LEU A CA 1
ATOM 754 C C . LEU A 1 96 ? 0.787 -15.405 2.695 1.00 86.50 96 LEU A C 1
ATOM 756 O O . LEU A 1 96 ? 1.510 -14.914 1.824 1.00 86.50 96 LEU A O 1
ATOM 760 N N . VAL A 1 97 ? 0.438 -16.696 2.691 1.00 89.62 97 VAL A N 1
ATOM 761 C CA . VAL A 1 97 ? 0.896 -17.662 1.676 1.00 89.62 97 VAL A CA 1
ATOM 762 C C . VAL A 1 97 ? 0.450 -17.235 0.279 1.00 89.62 97 VAL A C 1
ATOM 764 O O . VAL A 1 97 ? 1.253 -17.248 -0.656 1.00 89.62 97 VAL A O 1
ATOM 767 N N . ALA A 1 98 ? -0.803 -16.802 0.127 1.00 85.06 98 ALA A N 1
ATOM 768 C CA . ALA A 1 98 ? -1.322 -16.316 -1.148 1.00 85.06 98 ALA A CA 1
ATOM 769 C C . ALA A 1 98 ? -0.565 -15.069 -1.635 1.00 85.06 98 ALA A C 1
ATOM 771 O O . ALA A 1 98 ? -0.214 -14.965 -2.815 1.00 85.06 98 ALA A O 1
ATOM 772 N N . THR A 1 99 ? -0.266 -14.139 -0.725 1.00 81.25 99 THR A N 1
ATOM 773 C CA . THR A 1 99 ? 0.475 -12.911 -1.040 1.00 81.25 99 THR A CA 1
ATOM 774 C C . THR A 1 99 ? 1.908 -13.213 -1.472 1.00 81.25 99 THR A C 1
ATOM 776 O O . THR A 1 99 ? 2.378 -12.652 -2.468 1.00 81.25 99 THR A O 1
ATOM 779 N N . GLU A 1 100 ? 2.584 -14.124 -0.775 1.00 78.38 100 GLU A N 1
ATOM 780 C CA . GLU A 1 100 ? 3.951 -14.543 -1.089 1.00 78.38 100 GLU A CA 1
ATOM 781 C C . GLU A 1 100 ? 4.012 -15.332 -2.405 1.00 78.38 100 GLU A C 1
ATOM 783 O O . GLU A 1 100 ? 4.867 -15.069 -3.251 1.00 78.38 100 GLU A O 1
ATOM 788 N N . ALA A 1 101 ? 3.051 -16.224 -2.656 1.00 78.56 101 ALA A N 1
ATOM 789 C CA . ALA A 1 101 ? 2.929 -16.914 -3.939 1.00 78.56 101 ALA A CA 1
ATOM 790 C C . ALA A 1 101 ? 2.720 -15.922 -5.095 1.00 78.56 101 ALA A C 1
ATOM 792 O O . ALA A 1 101 ? 3.395 -16.003 -6.124 1.00 78.56 101 ALA A O 1
ATOM 793 N N . ALA A 1 102 ? 1.840 -14.932 -4.913 1.00 80.19 102 ALA A N 1
ATOM 794 C CA . ALA A 1 102 ? 1.617 -13.882 -5.901 1.00 80.19 102 ALA A CA 1
ATOM 795 C C . ALA A 1 102 ? 2.868 -13.012 -6.109 1.00 80.19 102 ALA A C 1
ATOM 797 O O . ALA A 1 102 ? 3.156 -12.599 -7.235 1.00 80.19 102 ALA A O 1
ATOM 798 N N . ARG A 1 103 ? 3.626 -12.734 -5.042 1.00 78.69 103 ARG A N 1
ATOM 799 C CA . ARG A 1 103 ? 4.909 -12.029 -5.121 1.00 78.69 103 ARG A CA 1
ATOM 800 C C . ARG A 1 103 ? 5.921 -12.824 -5.938 1.00 78.69 103 ARG A C 1
ATOM 802 O O . ARG A 1 103 ? 6.426 -12.289 -6.920 1.00 78.69 103 ARG A O 1
ATOM 809 N N . ARG A 1 104 ? 6.141 -14.098 -5.610 1.00 75.44 104 ARG A N 1
ATOM 810 C CA . ARG A 1 104 ? 7.055 -14.981 -6.352 1.00 75.44 104 ARG A CA 1
ATOM 811 C C . ARG A 1 104 ? 6.646 -15.137 -7.810 1.00 75.44 104 ARG A C 1
ATOM 813 O O . ARG A 1 104 ? 7.506 -15.147 -8.680 1.00 75.44 104 ARG A O 1
ATOM 820 N N . ALA A 1 105 ? 5.348 -15.202 -8.106 1.00 78.25 105 ALA A N 1
ATOM 821 C CA . ALA A 1 105 ? 4.862 -15.223 -9.483 1.00 78.25 105 ALA A CA 1
ATOM 822 C C . ALA A 1 105 ? 5.228 -13.935 -10.241 1.00 78.25 105 ALA A C 1
ATOM 824 O O . ALA A 1 105 ? 5.683 -14.006 -11.383 1.00 78.25 105 ALA A O 1
ATOM 825 N N . ARG A 1 106 ? 5.086 -12.762 -9.605 1.00 79.25 106 ARG A N 1
ATOM 826 C CA . ARG A 1 106 ? 5.518 -11.478 -10.185 1.00 79.25 106 ARG A CA 1
ATOM 827 C C . ARG A 1 106 ? 7.030 -11.413 -10.368 1.00 79.25 106 ARG A C 1
ATOM 829 O O . ARG A 1 106 ? 7.474 -10.995 -11.428 1.00 79.25 106 ARG A O 1
ATOM 836 N N . GLU A 1 107 ? 7.806 -11.849 -9.382 1.00 80.00 107 GLU A N 1
ATOM 837 C CA . GLU A 1 107 ? 9.271 -11.864 -9.456 1.00 80.00 107 GLU A CA 1
ATOM 838 C C . GLU A 1 107 ? 9.775 -12.848 -10.517 1.00 80.00 107 GLU A C 1
ATOM 840 O O . GLU A 1 107 ? 10.652 -12.502 -11.303 1.00 80.00 107 GLU A O 1
ATOM 845 N N . LYS A 1 108 ? 9.172 -14.037 -10.627 1.00 73.88 108 LYS A N 1
ATOM 846 C CA . LYS A 1 108 ? 9.475 -15.008 -11.686 1.00 73.88 108 LYS A CA 1
ATOM 847 C C . LYS A 1 108 ? 9.141 -14.447 -13.063 1.00 73.88 108 LYS A C 1
ATOM 849 O O . LYS A 1 108 ? 9.955 -14.567 -13.972 1.00 73.88 108 LYS A O 1
ATOM 854 N N . ARG A 1 109 ? 7.976 -13.811 -13.215 1.00 71.00 109 ARG A N 1
ATOM 855 C CA . ARG A 1 109 ? 7.595 -13.133 -14.460 1.00 71.00 109 ARG A CA 1
ATOM 856 C C . ARG A 1 109 ? 8.577 -12.013 -14.796 1.00 71.00 109 ARG A C 1
ATOM 858 O O . ARG A 1 109 ? 9.040 -11.948 -15.924 1.00 71.00 109 ARG A O 1
ATOM 865 N N . TRP A 1 110 ? 8.948 -11.190 -13.819 1.00 68.00 110 TRP A N 1
ATOM 866 C CA . TRP A 1 110 ? 9.945 -10.134 -13.990 1.00 68.00 110 TRP A CA 1
ATOM 867 C C . TRP A 1 110 ? 11.307 -10.699 -14.397 1.00 68.00 110 TRP A C 1
ATOM 869 O O . TRP A 1 110 ? 11.938 -10.186 -15.313 1.00 68.00 110 TRP A O 1
ATOM 879 N N . SER A 1 111 ? 11.751 -11.781 -13.756 1.00 65.50 111 SER A N 1
ATOM 880 C CA . SER A 1 111 ? 13.003 -12.457 -14.092 1.00 65.50 111 SER A CA 1
ATOM 881 C C . SER A 1 111 ? 12.957 -13.064 -15.491 1.00 65.50 111 SER A C 1
ATOM 883 O O . SER A 1 111 ? 13.937 -12.944 -16.210 1.00 65.50 111 SER A O 1
ATOM 885 N N . GLN A 1 112 ? 11.843 -13.670 -15.906 1.00 65.62 112 GLN A N 1
ATOM 886 C CA . GLN A 1 112 ? 11.671 -14.185 -17.267 1.00 65.62 112 GLN A CA 1
ATOM 887 C C . GLN A 1 112 ? 11.638 -13.056 -18.303 1.00 65.62 112 GLN A C 1
ATOM 889 O O . GLN A 1 112 ? 12.280 -13.165 -19.347 1.00 65.62 112 GLN A O 1
ATOM 894 N N . GLU A 1 113 ? 10.954 -11.950 -18.000 1.00 59.97 113 GLU A N 1
ATOM 895 C CA . GLU A 1 113 ? 10.985 -10.743 -18.825 1.00 59.97 113 GLU A CA 1
ATOM 896 C C . GLU A 1 113 ? 12.437 -10.246 -18.956 1.00 59.97 113 GLU A C 1
ATOM 898 O O . GLU A 1 113 ? 12.907 -10.095 -20.078 1.00 59.97 113 GLU A O 1
ATOM 903 N N . GLN A 1 114 ? 13.198 -10.136 -17.860 1.00 50.59 114 GLN A N 1
ATOM 904 C CA . GLN A 1 114 ? 14.617 -9.734 -17.864 1.00 50.59 114 GLN A CA 1
ATOM 905 C C . GLN A 1 114 ? 15.534 -10.722 -18.606 1.00 50.59 114 GLN A C 1
ATOM 907 O O . GLN A 1 114 ? 16.418 -10.289 -19.334 1.00 50.59 114 GLN A O 1
ATOM 912 N N . SER A 1 115 ? 15.333 -12.038 -18.482 1.00 54.28 115 SER A N 1
ATOM 913 C CA . SER A 1 115 ? 16.128 -13.043 -19.211 1.00 54.28 115 SER A CA 1
ATOM 914 C C . SER A 1 115 ? 15.857 -13.037 -20.718 1.00 54.28 115 SER A C 1
ATOM 916 O O . SER A 1 115 ? 16.702 -13.476 -21.491 1.00 54.28 115 SER A O 1
ATOM 918 N N . THR A 1 116 ? 14.705 -12.509 -21.141 1.00 51.06 116 THR A N 1
ATOM 919 C CA . THR A 1 116 ? 14.384 -12.273 -22.558 1.00 51.06 116 THR A CA 1
ATOM 920 C C . THR A 1 116 ? 14.972 -10.943 -23.061 1.00 51.06 116 THR A C 1
ATOM 922 O O . THR A 1 116 ? 15.030 -10.712 -24.266 1.00 51.06 116 THR A O 1
ATOM 925 N N . HIS A 1 117 ? 15.460 -10.073 -22.166 1.00 45.97 117 HIS A N 1
ATOM 926 C CA . HIS A 1 117 ? 16.197 -8.863 -22.536 1.00 45.97 117 HIS A CA 1
ATOM 927 C C . HIS A 1 117 ? 17.660 -9.229 -22.811 1.00 45.97 117 HIS A C 1
ATOM 929 O O . HIS A 1 117 ? 18.549 -9.020 -21.984 1.00 45.97 117 HIS A O 1
ATOM 935 N N . GLN A 1 118 ? 17.931 -9.731 -24.019 1.00 51.12 118 GLN A N 1
ATOM 936 C CA . GLN A 1 118 ? 19.220 -9.413 -24.631 1.00 51.12 118 GLN A CA 1
ATOM 937 C C . GLN A 1 118 ? 19.363 -7.881 -24.637 1.00 51.12 118 GLN A C 1
ATOM 939 O O . GLN A 1 118 ? 18.361 -7.196 -24.864 1.00 51.12 118 GLN A O 1
ATOM 944 N N . PRO A 1 119 ? 20.555 -7.316 -24.369 1.00 46.78 119 PRO A N 1
ATOM 945 C CA . PRO A 1 119 ? 20.764 -5.891 -24.572 1.00 46.78 119 PRO A CA 1
ATOM 946 C C . PRO A 1 119 ? 20.385 -5.586 -26.020 1.00 46.78 119 PRO A C 1
ATOM 948 O O . PRO A 1 119 ? 21.014 -6.091 -26.950 1.00 46.78 119 PRO A O 1
ATOM 951 N N . GLY A 1 120 ? 19.300 -4.832 -26.199 1.00 52.97 120 GLY A N 1
ATOM 952 C CA . GLY A 1 120 ? 18.874 -4.401 -27.518 1.00 52.97 120 GLY A CA 1
ATOM 953 C C . GLY A 1 120 ? 19.976 -3.574 -28.188 1.00 52.97 120 GLY A C 1
ATOM 954 O O . GLY A 1 120 ? 20.942 -3.162 -27.529 1.00 52.97 120 GLY A O 1
ATOM 955 N N . PRO A 1 121 ? 19.884 -3.359 -29.509 1.00 53.72 121 PRO A N 1
ATOM 956 C CA . PRO A 1 121 ? 20.857 -2.544 -30.223 1.00 53.72 121 PRO A CA 1
ATOM 957 C C . PRO A 1 121 ? 21.000 -1.195 -29.513 1.00 53.72 121 PRO A C 1
ATOM 959 O O . PRO A 1 121 ? 20.003 -0.537 -29.220 1.00 53.72 121 PRO A O 1
ATOM 962 N N . ARG A 1 122 ? 22.244 -0.805 -29.199 1.00 59.28 122 ARG A N 1
ATOM 963 C CA . ARG A 1 122 ? 22.542 0.478 -28.551 1.00 59.28 122 ARG A CA 1
ATOM 964 C C . ARG A 1 122 ? 21.912 1.589 -29.384 1.00 59.28 122 ARG A C 1
ATOM 966 O O . ARG A 1 122 ? 22.381 1.857 -30.487 1.00 59.28 122 ARG A O 1
ATOM 973 N N . ILE A 1 123 ? 20.862 2.216 -28.859 1.00 60.34 123 ILE A N 1
ATOM 974 C CA . ILE A 1 123 ? 20.284 3.399 -29.485 1.00 60.34 123 ILE A CA 1
ATOM 975 C C . ILE A 1 123 ? 21.370 4.483 -29.506 1.00 60.34 123 ILE A C 1
ATOM 977 O O . ILE A 1 123 ? 22.031 4.689 -28.480 1.00 60.34 123 ILE A O 1
ATOM 981 N N . PRO A 1 124 ? 21.588 5.165 -30.644 1.00 73.44 124 PRO A N 1
ATOM 982 C CA . PRO A 1 124 ? 22.477 6.314 -30.695 1.00 73.44 124 PRO A CA 1
ATOM 983 C C . PRO A 1 124 ? 22.079 7.336 -29.616 1.00 73.44 124 PRO A C 1
ATOM 985 O O . PRO A 1 124 ? 20.888 7.620 -29.471 1.00 73.44 124 PRO A O 1
ATOM 988 N N . PRO A 1 125 ? 23.028 7.920 -28.864 1.00 72.81 125 PRO A N 1
ATOM 989 C CA . PRO A 1 125 ? 22.723 8.854 -27.774 1.00 72.81 125 PRO A CA 1
ATOM 990 C C . PRO A 1 125 ? 21.742 9.973 -28.160 1.00 72.81 125 PRO A C 1
ATOM 992 O O . PRO A 1 125 ? 20.886 10.350 -27.368 1.00 72.81 125 PRO A O 1
ATOM 995 N N . GLU A 1 126 ? 21.807 10.448 -29.402 1.00 75.00 126 GLU A N 1
ATOM 996 C CA . GLU A 1 126 ? 20.930 11.487 -29.953 1.00 75.00 126 GLU A CA 1
ATOM 997 C C . GLU A 1 126 ? 19.457 11.059 -30.053 1.00 75.00 126 GLU A C 1
ATOM 999 O O . GLU A 1 126 ? 18.553 11.857 -29.814 1.00 75.00 126 GLU A O 1
ATOM 1004 N N . GLU A 1 127 ? 19.184 9.798 -30.392 1.00 69.00 127 GLU A N 1
ATOM 1005 C CA . GLU A 1 127 ? 17.818 9.263 -30.428 1.00 69.00 127 GLU A CA 1
ATOM 1006 C C . GLU A 1 127 ? 17.257 9.053 -29.018 1.00 69.00 127 GLU A C 1
ATOM 1008 O O . GLU A 1 127 ? 16.081 9.329 -28.788 1.00 69.00 127 GLU A O 1
ATOM 1013 N N . ALA A 1 128 ? 18.095 8.645 -28.060 1.00 66.25 128 ALA A N 1
ATOM 1014 C CA . ALA A 1 128 ? 17.693 8.532 -26.658 1.00 66.25 128 ALA A CA 1
ATOM 1015 C C . ALA A 1 128 ? 17.361 9.904 -26.042 1.00 66.25 128 ALA A C 1
ATOM 1017 O O . ALA A 1 128 ? 16.367 10.028 -25.328 1.00 66.25 128 ALA A O 1
ATOM 1018 N N . ILE A 1 129 ? 18.147 10.939 -26.362 1.00 72.50 129 ILE A N 1
ATOM 1019 C CA . ILE A 1 129 ? 17.888 12.322 -25.931 1.00 72.50 129 ILE A CA 1
ATOM 1020 C C . ILE A 1 129 ? 16.567 12.825 -26.518 1.00 72.50 129 ILE A C 1
ATOM 1022 O O . ILE A 1 129 ? 15.711 13.284 -25.767 1.00 72.50 129 ILE A O 1
ATOM 1026 N N . ARG A 1 130 ? 16.340 12.651 -27.828 1.00 72.50 130 ARG A N 1
ATOM 1027 C CA . ARG A 1 130 ? 15.074 13.051 -28.472 1.00 72.50 130 ARG A CA 1
ATOM 1028 C C . ARG A 1 130 ? 13.858 12.333 -27.884 1.00 72.50 130 ARG A C 1
ATOM 1030 O O . ARG A 1 130 ? 12.811 12.951 -27.706 1.00 72.50 130 ARG A O 1
ATOM 1037 N N . ALA A 1 131 ? 13.985 11.043 -27.566 1.00 65.81 131 ALA A N 1
ATOM 1038 C CA . ALA A 1 131 ? 12.919 10.291 -26.908 1.00 65.81 131 ALA A CA 1
ATOM 1039 C C . ALA A 1 131 ? 12.641 10.825 -25.492 1.00 65.81 131 ALA A C 1
ATOM 1041 O O . ALA A 1 131 ? 11.482 11.009 -25.127 1.00 65.81 131 ALA A O 1
ATOM 1042 N N . ALA A 1 132 ? 13.684 11.130 -24.715 1.00 67.06 132 ALA A N 1
ATOM 1043 C CA . ALA A 1 132 ? 13.538 11.716 -23.385 1.00 67.06 132 ALA A CA 1
ATOM 1044 C C . ALA A 1 132 ? 12.885 13.110 -23.433 1.00 67.06 132 ALA A C 1
ATOM 1046 O O . ALA A 1 132 ? 11.960 13.375 -22.669 1.00 67.06 132 ALA A O 1
ATOM 1047 N N . GLU A 1 133 ? 13.297 13.973 -24.364 1.00 74.19 133 GLU A N 1
ATOM 1048 C CA . GLU A 1 133 ? 12.692 15.295 -24.577 1.00 74.19 133 GLU A CA 1
ATOM 1049 C C . GLU A 1 133 ? 11.214 15.194 -24.976 1.00 74.19 133 GLU A C 1
ATOM 1051 O O . GLU A 1 133 ? 10.381 15.943 -24.463 1.00 74.19 133 GLU A O 1
ATOM 1056 N N . ALA A 1 134 ? 10.862 14.238 -25.842 1.00 69.56 134 ALA A N 1
ATOM 1057 C CA . ALA A 1 134 ? 9.473 13.988 -26.222 1.00 69.56 134 ALA A CA 1
ATOM 1058 C C . ALA A 1 134 ? 8.623 13.521 -25.028 1.00 69.56 134 ALA A C 1
ATOM 1060 O O . ALA A 1 134 ? 7.491 13.978 -24.871 1.00 69.56 134 ALA A O 1
ATOM 1061 N N . VAL A 1 135 ? 9.173 12.659 -24.164 1.00 67.25 135 VAL A N 1
ATOM 1062 C CA . VAL A 1 135 ? 8.507 12.204 -22.932 1.00 67.25 135 VAL A CA 1
ATOM 1063 C C . VAL A 1 135 ? 8.290 13.366 -21.961 1.00 67.25 135 VAL A C 1
ATOM 1065 O O . VAL A 1 135 ? 7.200 13.491 -21.404 1.00 67.25 135 VAL A O 1
ATOM 1068 N N . VAL A 1 136 ? 9.299 14.223 -21.772 1.00 71.81 136 VAL A N 1
ATOM 1069 C CA . VAL A 1 136 ? 9.204 15.401 -20.894 1.00 71.81 136 VAL A CA 1
ATOM 1070 C C . VAL A 1 136 ? 8.143 16.371 -21.408 1.00 71.81 136 VAL A C 1
ATOM 1072 O O . VAL A 1 136 ? 7.233 16.704 -20.652 1.00 71.81 136 VAL A O 1
ATOM 1075 N N . ARG A 1 137 ? 8.187 16.742 -22.695 1.00 73.00 137 ARG A N 1
ATOM 1076 C CA . ARG A 1 137 ? 7.215 17.668 -23.299 1.00 73.00 137 ARG A CA 1
ATOM 1077 C C . ARG A 1 137 ? 5.782 17.150 -23.185 1.00 73.00 137 ARG A C 1
ATOM 1079 O O . ARG A 1 137 ? 4.879 17.886 -22.810 1.00 73.00 137 ARG A O 1
ATOM 1086 N N . LEU A 1 138 ? 5.575 15.864 -23.455 1.00 66.19 138 LEU A N 1
ATOM 1087 C CA . LEU A 1 138 ? 4.257 15.245 -23.340 1.00 66.19 138 LEU A CA 1
ATOM 1088 C C . LEU A 1 138 ? 3.792 15.154 -21.877 1.00 66.19 138 LEU A C 1
ATOM 1090 O O . LEU A 1 138 ? 2.608 15.313 -21.588 1.00 66.19 138 LEU A O 1
ATOM 1094 N N . GLY A 1 139 ? 4.722 14.962 -20.938 1.00 67.38 139 GLY A N 1
ATOM 1095 C CA . GLY A 1 139 ? 4.456 15.079 -19.506 1.00 67.38 139 GLY A CA 1
ATOM 1096 C C . GLY A 1 139 ? 4.011 16.486 -19.091 1.00 67.38 139 GLY A C 1
ATOM 1097 O O . GLY A 1 139 ? 3.088 16.610 -18.285 1.00 67.38 139 GLY A O 1
ATOM 1098 N N . GLU A 1 140 ? 4.618 17.531 -19.658 1.00 75.19 140 GLU A N 1
ATOM 1099 C CA . GLU A 1 140 ? 4.245 18.936 -19.436 1.00 75.19 140 GLU A CA 1
ATOM 1100 C C . GLU A 1 140 ? 2.862 19.256 -20.023 1.00 75.19 140 GLU A C 1
ATOM 1102 O O . GLU A 1 140 ? 1.995 19.753 -19.303 1.00 75.19 140 GLU A O 1
ATOM 1107 N N . GLU A 1 141 ? 2.603 18.871 -21.277 1.00 73.31 141 GLU A N 1
ATOM 1108 C CA . GLU A 1 141 ? 1.293 19.029 -21.931 1.00 73.31 141 GLU A CA 1
ATOM 1109 C C . GLU A 1 141 ? 0.177 18.322 -21.140 1.00 73.31 141 GLU A C 1
ATOM 1111 O O . GLU A 1 141 ? -0.912 18.867 -20.927 1.00 73.31 141 GLU A O 1
ATOM 1116 N N . LEU A 1 142 ? 0.452 17.115 -20.637 1.00 68.56 142 LEU A N 1
ATOM 1117 C CA . LEU A 1 142 ? -0.489 16.376 -19.801 1.00 68.56 142 LEU A CA 1
ATOM 1118 C C . LEU A 1 142 ? -0.696 17.067 -18.443 1.00 68.56 142 LEU A C 1
ATOM 1120 O O . LEU A 1 142 ? -1.826 17.140 -17.953 1.00 68.56 142 LEU A O 1
ATOM 1124 N N . ALA A 1 143 ? 0.365 17.608 -17.839 1.00 70.19 143 ALA A N 1
ATOM 1125 C CA . ALA A 1 143 ? 0.288 18.336 -16.575 1.00 70.19 143 ALA A CA 1
ATOM 1126 C C . ALA A 1 143 ? -0.526 19.638 -16.681 1.00 70.19 143 ALA A C 1
ATOM 1128 O O . ALA A 1 143 ? -1.146 20.035 -15.692 1.00 70.19 143 ALA A O 1
ATOM 1129 N N . GLU A 1 144 ? -0.582 20.268 -17.856 1.00 78.00 144 GLU A N 1
ATOM 1130 C CA . GLU A 1 144 ? -1.435 21.434 -18.121 1.00 78.00 144 GLU A CA 1
ATOM 1131 C C . GLU A 1 144 ? -2.909 21.057 -18.320 1.00 78.00 144 GLU A C 1
ATOM 1133 O O . GLU A 1 144 ? -3.809 21.758 -17.844 1.00 78.00 144 GLU A O 1
ATOM 1138 N N . GLN A 1 145 ? -3.182 19.922 -18.970 1.00 75.62 145 GLN A N 1
ATOM 1139 C CA . GLN A 1 145 ? -4.550 19.493 -19.274 1.00 75.62 145 GLN A CA 1
ATOM 1140 C C . GLN A 1 145 ? -5.251 18.811 -18.094 1.00 75.62 145 GLN A C 1
ATOM 1142 O O . GLN A 1 145 ? -6.445 19.037 -17.869 1.00 75.62 145 GLN A O 1
ATOM 1147 N N . VAL A 1 146 ? -4.534 18.003 -17.305 1.00 74.31 146 VAL A N 1
ATOM 1148 C CA . VAL A 1 146 ? -5.108 17.228 -16.189 1.00 74.31 146 VAL A CA 1
ATOM 1149 C C . VAL A 1 146 ? -5.850 18.084 -15.142 1.00 74.31 146 VAL A C 1
ATOM 1151 O O . 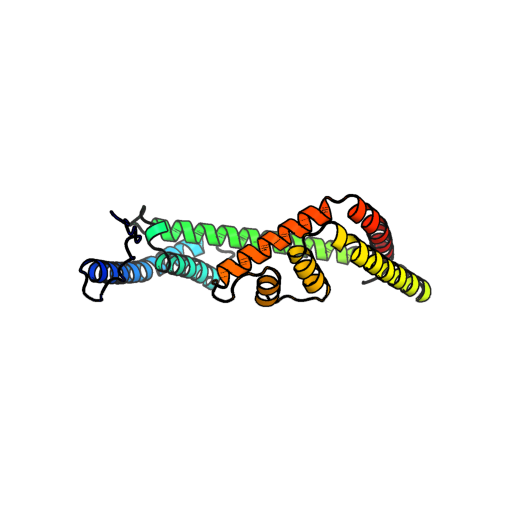VAL A 1 146 ? -6.944 17.699 -14.717 1.00 74.31 146 VAL A O 1
ATOM 1154 N N . PRO A 1 147 ? -5.350 19.264 -14.735 1.00 75.19 147 PRO A N 1
ATOM 1155 C CA . PRO A 1 147 ? -6.042 20.162 -13.814 1.00 75.19 147 PRO A CA 1
ATOM 1156 C C . PRO A 1 147 ? -7.461 20.568 -14.228 1.00 75.19 147 PRO A C 1
ATOM 1158 O O . PRO A 1 147 ? -8.267 20.875 -13.351 1.00 75.19 147 PRO A O 1
ATOM 1161 N N . THR A 1 148 ? -7.782 20.571 -15.527 1.00 79.94 148 THR A N 1
ATOM 1162 C CA . THR A 1 148 ? -9.038 21.146 -16.045 1.00 79.94 148 THR A CA 1
ATOM 1163 C C . THR A 1 148 ? -10.288 20.332 -15.697 1.00 79.94 148 THR A C 1
ATOM 1165 O O . THR A 1 148 ? -11.375 20.896 -15.581 1.00 79.94 148 THR A O 1
ATOM 1168 N N . PHE A 1 149 ? -10.154 19.023 -15.467 1.00 81.50 149 PHE A N 1
ATOM 1169 C CA . PHE A 1 149 ? -11.270 18.122 -15.133 1.00 81.50 149 PHE A CA 1
ATOM 1170 C C . PHE A 1 149 ? -11.168 17.519 -13.720 1.00 81.50 149 PHE A C 1
ATOM 1172 O O . PHE A 1 149 ? -11.990 16.685 -13.313 1.00 81.50 149 PHE A O 1
ATOM 1179 N N . LEU A 1 150 ? -10.158 17.920 -12.945 1.00 86.88 150 LEU A N 1
ATOM 1180 C CA . LEU A 1 150 ? -10.019 17.544 -11.543 1.00 86.88 150 LEU A CA 1
ATOM 1181 C C . LEU A 1 150 ? -10.657 18.590 -10.632 1.00 86.88 150 LEU A C 1
ATOM 1183 O O . LEU A 1 150 ? -10.638 19.788 -10.894 1.00 86.88 150 LEU A O 1
ATOM 1187 N N . LYS A 1 151 ? -11.199 18.134 -9.500 1.00 91.56 151 LYS A N 1
ATOM 1188 C CA . LYS A 1 151 ? -11.617 19.058 -8.439 1.00 91.56 151 LYS A CA 1
ATOM 1189 C C . LYS A 1 151 ? -10.385 19.777 -7.867 1.00 91.56 151 LYS A C 1
ATOM 1191 O O . LYS A 1 151 ? -9.321 19.159 -7.846 1.00 91.56 151 LYS A O 1
ATOM 1196 N N . PRO A 1 152 ? -10.510 21.002 -7.326 1.00 90.81 152 PRO A N 1
ATOM 1197 C CA . PRO A 1 152 ? -9.373 21.744 -6.768 1.00 90.81 152 PRO A CA 1
ATOM 1198 C C . PRO A 1 152 ? -8.523 20.932 -5.774 1.00 90.81 152 PRO A C 1
ATOM 1200 O O . PRO A 1 152 ? -7.304 20.851 -5.927 1.00 90.81 152 PRO A O 1
ATOM 1203 N N . ASP A 1 153 ? -9.167 20.235 -4.835 1.00 91.94 153 ASP A N 1
ATOM 1204 C CA . ASP A 1 153 ? -8.478 19.407 -3.832 1.00 91.94 153 ASP A CA 1
ATOM 1205 C C . ASP A 1 153 ? -7.812 18.168 -4.458 1.00 91.94 153 ASP A C 1
ATOM 1207 O O . ASP A 1 153 ? -6.711 17.765 -4.084 1.00 91.94 153 ASP A O 1
ATOM 1211 N N . GLU A 1 154 ? -8.471 17.561 -5.451 1.00 91.69 154 GLU A N 1
ATOM 1212 C CA . GLU A 1 154 ? -7.952 16.406 -6.195 1.00 91.69 154 GLU A CA 1
ATOM 1213 C C . GLU A 1 154 ? -6.731 16.807 -7.042 1.00 91.69 154 GLU A C 1
ATOM 1215 O O . GLU A 1 154 ? -5.749 16.065 -7.093 1.00 91.69 154 GLU A O 1
ATOM 1220 N N . ASN A 1 155 ? -6.756 18.000 -7.640 1.00 90.44 155 ASN A N 1
ATOM 1221 C CA . ASN A 1 155 ? -5.647 18.579 -8.393 1.00 90.44 155 ASN A CA 1
ATOM 1222 C C . ASN A 1 155 ? -4.437 18.876 -7.489 1.00 90.44 155 ASN A C 1
ATOM 1224 O O . ASN A 1 155 ? -3.295 18.608 -7.859 1.00 90.44 155 ASN A O 1
ATOM 1228 N N . LEU A 1 156 ? -4.663 19.382 -6.272 1.00 91.69 156 LEU A N 1
ATOM 1229 C CA . LEU A 1 156 ? -3.574 19.606 -5.319 1.00 91.69 156 LEU A CA 1
ATOM 1230 C C . LEU A 1 156 ? -2.910 18.283 -4.902 1.00 91.69 156 LEU A C 1
ATOM 1232 O O . LEU A 1 156 ? -1.683 18.191 -4.870 1.00 91.69 156 LEU A O 1
ATOM 1236 N N . VAL A 1 157 ? -3.706 17.239 -4.649 1.00 92.56 157 VAL A N 1
ATOM 1237 C CA . VAL A 1 157 ? -3.190 15.885 -4.385 1.00 92.56 157 VAL A CA 1
ATOM 1238 C C . VAL A 1 157 ? -2.409 15.339 -5.577 1.00 92.56 157 VAL A C 1
ATOM 1240 O O . VAL A 1 157 ? -1.347 14.748 -5.382 1.00 92.56 157 VAL A O 1
ATOM 1243 N N . TYR A 1 158 ? -2.919 15.530 -6.793 1.00 88.31 158 TYR A N 1
ATOM 1244 C CA . TYR A 1 158 ? -2.265 15.082 -8.018 1.00 88.31 158 TYR A CA 1
ATOM 1245 C C . TYR A 1 158 ? -0.901 15.757 -8.215 1.00 88.31 158 TYR A C 1
ATOM 1247 O O . TYR A 1 158 ? 0.098 15.057 -8.364 1.00 88.31 158 TYR A O 1
ATOM 1255 N N . ARG A 1 159 ? -0.820 17.088 -8.084 1.00 86.19 159 ARG A N 1
ATOM 1256 C CA . ARG A 1 159 ? 0.449 17.833 -8.175 1.00 86.19 159 AR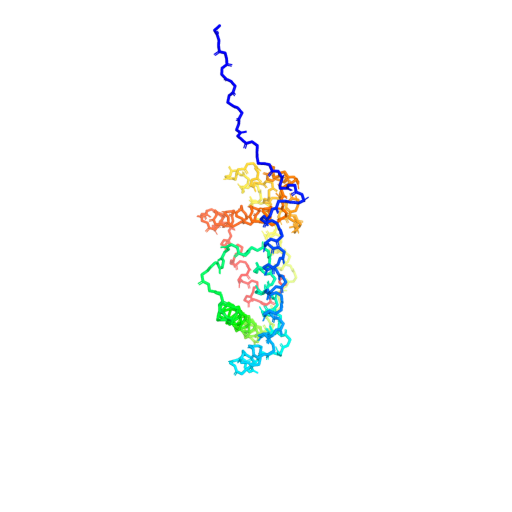G A CA 1
ATOM 1257 C C . ARG A 1 159 ? 1.478 17.376 -7.146 1.00 86.19 159 ARG A C 1
ATOM 1259 O O . ARG A 1 159 ? 2.590 17.018 -7.517 1.00 86.19 159 ARG A O 1
ATOM 1266 N N . ARG A 1 160 ? 1.089 17.264 -5.869 1.00 86.38 160 ARG A N 1
ATOM 1267 C CA . ARG A 1 160 ? 1.984 16.735 -4.820 1.00 86.38 160 ARG A CA 1
ATOM 1268 C C . ARG A 1 160 ? 2.467 15.321 -5.125 1.00 86.38 160 ARG A C 1
ATOM 1270 O O . ARG A 1 160 ? 3.582 14.953 -4.775 1.00 86.38 160 ARG A O 1
ATOM 1277 N N . TRP A 1 161 ? 1.632 14.511 -5.768 1.00 84.88 161 TRP A N 1
ATOM 1278 C CA . TRP A 1 161 ? 2.019 13.163 -6.152 1.00 84.88 161 TRP A CA 1
ATOM 1279 C C . TRP A 1 161 ? 3.042 13.150 -7.300 1.00 84.88 161 TRP A C 1
ATOM 1281 O O . TRP A 1 161 ? 3.992 12.367 -7.223 1.00 84.88 161 TRP A O 1
ATOM 1291 N N . LEU A 1 162 ? 2.889 14.027 -8.299 1.00 79.50 162 LEU A N 1
ATOM 1292 C CA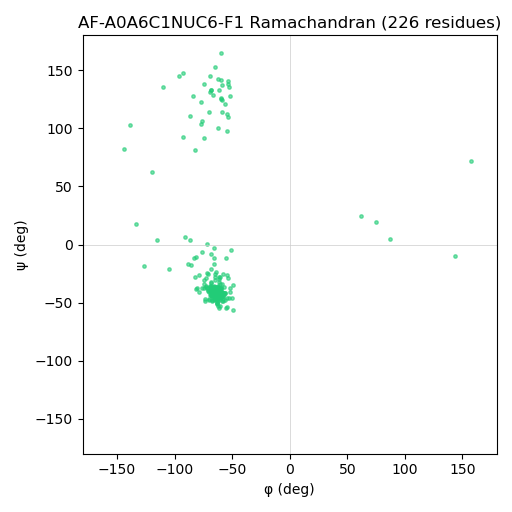 . LEU A 1 162 ? 3.861 14.212 -9.385 1.00 79.50 162 LEU A CA 1
ATOM 1293 C C . LEU A 1 162 ? 5.208 14.748 -8.882 1.00 79.50 162 LEU A C 1
ATOM 1295 O O . LEU A 1 162 ? 6.248 14.281 -9.327 1.00 79.50 162 LEU A O 1
ATOM 1299 N N . GLU A 1 163 ? 5.196 15.627 -7.877 1.00 79.38 163 GLU A N 1
ATOM 1300 C CA . GLU A 1 163 ? 6.399 16.102 -7.167 1.00 79.38 163 GLU A CA 1
ATOM 1301 C C . GLU A 1 163 ? 7.115 14.991 -6.364 1.00 79.38 163 GLU A C 1
ATOM 1303 O O . GLU A 1 163 ? 8.147 15.230 -5.741 1.00 79.38 163 GLU A O 1
ATOM 1308 N N . GLY A 1 164 ? 6.572 13.769 -6.339 1.00 79.38 164 GLY A N 1
ATOM 1309 C CA . GLY A 1 164 ? 7.181 12.624 -5.668 1.00 79.38 164 GLY A CA 1
ATOM 1310 C C . GLY A 1 164 ? 6.822 12.478 -4.189 1.00 79.38 164 GLY A C 1
ATOM 1311 O O . GLY A 1 164 ? 7.312 11.548 -3.550 1.00 79.38 164 GLY A O 1
ATOM 1312 N N . GLU A 1 165 ? 5.930 13.306 -3.633 1.00 91.25 165 GLU A N 1
ATOM 1313 C CA . GLU A 1 165 ? 5.542 13.221 -2.220 1.00 91.25 165 GLU A CA 1
ATOM 1314 C C . GLU A 1 165 ? 4.927 11.845 -1.881 1.00 91.25 165 GLU A C 1
ATOM 1316 O O . GLU A 1 165 ? 4.183 11.227 -2.663 1.00 91.25 165 GLU A O 1
ATOM 1321 N N . ARG A 1 166 ? 5.253 11.340 -0.687 1.00 89.88 166 ARG A N 1
ATOM 1322 C CA . ARG A 1 166 ? 4.820 10.024 -0.182 1.00 89.88 166 ARG A CA 1
ATOM 1323 C C . ARG A 1 166 ? 4.154 10.096 1.193 1.00 89.88 166 ARG A C 1
ATOM 1325 O O . ARG A 1 166 ? 3.419 9.171 1.542 1.00 89.88 166 ARG A O 1
ATOM 1332 N N . ARG A 1 167 ? 4.348 11.180 1.949 1.00 91.81 167 ARG A N 1
ATOM 1333 C CA . ARG A 1 167 ? 3.796 11.372 3.298 1.00 91.81 167 ARG A CA 1
ATOM 1334 C C . ARG A 1 167 ? 2.282 11.542 3.261 1.00 91.81 167 ARG A C 1
ATOM 1336 O O . ARG A 1 167 ? 1.743 12.307 2.461 1.00 91.81 167 ARG A O 1
ATOM 1343 N N . THR A 1 168 ? 1.576 10.823 4.133 1.00 95.19 168 THR A N 1
ATOM 1344 C CA . THR A 1 168 ? 0.101 10.835 4.155 1.00 95.19 168 THR A CA 1
ATOM 1345 C C . THR A 1 168 ? -0.431 12.182 4.626 1.00 95.19 168 THR A C 1
ATOM 1347 O O . THR A 1 168 ? -1.447 12.650 4.120 1.00 95.19 168 THR A O 1
ATOM 1350 N N . GLU A 1 169 ? 0.272 12.807 5.559 1.00 96.88 169 GLU A N 1
ATOM 1351 C CA . GLU A 1 169 ? -0.073 14.058 6.225 1.00 96.88 169 GLU A CA 1
ATOM 1352 C C . GLU A 1 169 ? -0.163 15.203 5.208 1.00 96.88 169 GLU A C 1
ATOM 1354 O O . GLU A 1 169 ? -1.102 15.995 5.236 1.00 96.88 169 GLU A O 1
ATOM 1359 N N . VAL A 1 170 ? 0.754 15.233 4.233 1.00 96.56 170 VAL A N 1
ATOM 1360 C CA . VAL A 1 170 ? 0.773 16.244 3.163 1.00 96.56 170 VAL A CA 1
ATOM 1361 C C . VAL A 1 170 ? -0.446 16.103 2.250 1.00 96.56 170 VAL A C 1
ATOM 1363 O O . VAL A 1 170 ? -1.098 17.096 1.924 1.00 96.56 170 VAL A O 1
ATOM 1366 N N . PHE A 1 171 ? -0.822 14.870 1.894 1.00 95.25 171 PHE A N 1
ATOM 1367 C CA . PHE A 1 171 ? -2.047 14.616 1.130 1.00 95.25 171 PHE A CA 1
ATOM 1368 C C . PHE A 1 171 ? -3.312 14.882 1.951 1.00 95.25 171 PHE A C 1
ATOM 1370 O O . PHE A 1 171 ? -4.300 15.372 1.412 1.00 95.25 171 PHE A O 1
ATOM 1377 N N . ALA A 1 172 ? -3.300 14.567 3.246 1.00 97.31 172 ALA A N 1
ATOM 1378 C CA . ALA A 1 172 ? -4.427 14.816 4.134 1.00 97.31 172 ALA A CA 1
ATOM 1379 C C . ALA A 1 172 ? -4.690 16.320 4.275 1.00 97.31 172 ALA A C 1
ATOM 1381 O O . ALA A 1 172 ? -5.832 16.752 4.116 1.00 97.31 172 ALA A O 1
ATOM 1382 N N . LYS A 1 173 ? -3.626 17.111 4.447 1.00 96.75 173 LYS A N 1
ATOM 1383 C CA . LYS A 1 173 ? -3.677 18.575 4.452 1.00 96.75 173 LYS A CA 1
ATOM 1384 C C . LYS A 1 173 ? -4.205 19.133 3.131 1.00 96.75 173 LYS A C 1
ATOM 1386 O O . LYS A 1 173 ? -5.081 19.991 3.147 1.00 96.75 173 LYS A O 1
ATOM 1391 N N . ALA A 1 174 ? -3.737 18.604 1.997 1.00 95.44 174 ALA A N 1
ATOM 1392 C CA . ALA A 1 174 ? -4.226 18.995 0.672 1.00 95.44 174 ALA A CA 1
ATOM 1393 C C . ALA A 1 174 ? -5.725 18.704 0.461 1.00 95.44 174 ALA A C 1
ATOM 1395 O O . ALA A 1 174 ? -6.383 19.396 -0.304 1.00 95.44 174 ALA A O 1
ATOM 1396 N N . LEU A 1 175 ? -6.265 17.699 1.156 1.00 96.56 175 LEU A N 1
ATOM 1397 C CA . LEU A 1 175 ? -7.684 17.331 1.132 1.00 96.56 175 LEU A CA 1
ATOM 1398 C C . LEU A 1 175 ? -8.524 18.035 2.208 1.00 96.56 175 LEU A C 1
ATOM 1400 O O . LEU A 1 175 ? -9.677 17.652 2.415 1.00 96.56 175 LEU A O 1
ATOM 1404 N N . GLY A 1 176 ? -7.947 18.982 2.955 1.00 96.88 176 GLY A N 1
ATOM 1405 C CA . GLY A 1 176 ? -8.627 19.639 4.072 1.00 96.88 176 GLY A CA 1
ATOM 1406 C C . GLY A 1 176 ? -9.031 18.673 5.194 1.00 96.88 176 GLY A C 1
ATOM 1407 O O . GLY A 1 176 ? -9.994 18.925 5.917 1.00 96.88 176 GLY A O 1
ATOM 1408 N N . ILE A 1 177 ? -8.346 17.533 5.333 1.00 97.12 177 ILE A N 1
ATOM 1409 C CA . ILE A 1 177 ? -8.603 16.585 6.419 1.00 97.12 177 ILE A CA 1
ATOM 1410 C C . ILE A 1 177 ? -7.960 17.151 7.694 1.00 97.12 177 ILE A C 1
ATOM 1412 O O . ILE A 1 177 ? -6.748 17.367 7.692 1.00 97.12 177 ILE A O 1
ATOM 1416 N N . PRO A 1 178 ? -8.721 17.357 8.788 1.00 97.50 178 PRO A N 1
ATOM 1417 C CA . PRO A 1 178 ? -8.169 17.904 10.024 1.00 97.50 178 PRO A CA 1
ATOM 1418 C C . PRO A 1 178 ? -7.047 17.027 10.576 1.00 97.50 178 PRO A C 1
ATOM 1420 O O . PRO A 1 178 ? -7.207 15.804 10.637 1.00 97.50 178 PRO A O 1
ATOM 1423 N N . GLU A 1 179 ? -5.963 17.642 11.047 1.00 95.25 179 GLU A N 1
ATOM 1424 C CA . GLU A 1 179 ? -4.817 16.940 11.648 1.00 95.25 179 GLU A CA 1
ATOM 1425 C C . GLU A 1 179 ? -5.217 16.135 12.895 1.00 95.25 179 GLU A C 1
ATOM 1427 O O . GLU A 1 179 ? -4.662 15.069 13.146 1.00 95.25 179 GLU A O 1
ATOM 1432 N N . SER A 1 180 ? -6.266 16.569 13.604 1.00 96.06 180 SER A N 1
ATOM 1433 C CA . SER A 1 180 ? -6.878 15.838 14.724 1.00 96.06 180 SER A CA 1
ATOM 1434 C C . SER A 1 180 ? -7.543 14.514 14.319 1.00 96.06 180 SER A C 1
ATOM 1436 O O . SER A 1 180 ? -7.902 13.704 15.175 1.00 96.06 180 SER A O 1
ATOM 1438 N N . THR A 1 181 ? -7.721 14.258 13.019 1.00 95.19 181 THR A N 1
ATOM 1439 C CA . THR A 1 181 ? -8.246 12.981 12.527 1.00 95.19 181 THR A CA 1
ATOM 1440 C C . THR A 1 181 ? -7.213 11.874 12.765 1.00 95.19 181 THR A C 1
ATOM 1442 O O . THR A 1 181 ? -6.078 12.020 12.319 1.00 95.19 181 THR A O 1
ATOM 1445 N N . PRO A 1 182 ? -7.580 10.712 13.338 1.00 96.69 182 PRO A N 1
ATOM 1446 C CA . PRO A 1 182 ? -6.649 9.596 13.507 1.00 96.69 182 PRO A CA 1
ATOM 1447 C C . PRO A 1 182 ? -5.964 9.179 12.196 1.00 96.69 182 PRO A C 1
ATOM 1449 O O . PRO A 1 182 ? -6.630 9.041 11.163 1.0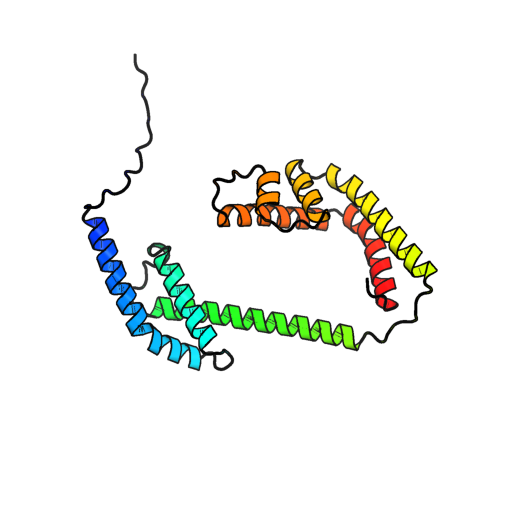0 96.69 182 PRO A O 1
ATOM 1452 N N . VAL A 1 183 ? -4.657 8.893 12.242 1.00 92.62 183 VAL A N 1
ATOM 1453 C CA . VAL A 1 183 ? -3.818 8.577 11.063 1.00 92.62 183 VAL A CA 1
ATOM 1454 C C . VAL A 1 183 ? -4.423 7.465 10.194 1.00 92.62 183 VAL A C 1
ATOM 1456 O O . VAL A 1 183 ? -4.466 7.584 8.969 1.00 92.62 183 VAL A O 1
ATOM 1459 N N . LYS A 1 184 ? -4.992 6.414 10.805 1.00 93.38 184 LYS A N 1
ATOM 1460 C CA . LYS A 1 184 ? -5.683 5.316 10.093 1.00 93.38 184 LYS A CA 1
ATOM 1461 C C . LYS A 1 184 ? -6.839 5.829 9.219 1.00 93.38 184 LYS A C 1
ATOM 1463 O O . LYS A 1 184 ? -6.992 5.414 8.068 1.00 93.38 184 LYS A O 1
ATOM 1468 N N . LYS A 1 185 ? -7.630 6.779 9.732 1.00 94.19 185 LYS A N 1
ATOM 1469 C CA . LYS A 1 185 ? -8.739 7.412 8.997 1.00 94.19 185 LYS A CA 1
ATOM 1470 C C . LYS A 1 185 ? -8.223 8.363 7.912 1.00 94.19 185 LYS A C 1
ATOM 1472 O O . LYS A 1 185 ? -8.795 8.369 6.819 1.00 94.19 185 LYS A O 1
ATOM 1477 N N . GLN A 1 186 ? -7.138 9.102 8.167 1.00 96.62 186 GLN A N 1
ATOM 1478 C CA . GLN A 1 186 ? -6.487 9.943 7.152 1.00 96.62 186 GLN A CA 1
ATOM 1479 C C . GLN A 1 186 ? -5.998 9.100 5.964 1.00 96.62 186 GLN A C 1
ATOM 1481 O O . GLN A 1 186 ? -6.412 9.343 4.829 1.00 96.62 186 GLN A O 1
ATOM 1486 N N . ARG A 1 187 ? -5.221 8.038 6.230 1.00 93.69 187 ARG A N 1
ATOM 1487 C CA . ARG A 1 187 ? -4.706 7.100 5.213 1.00 93.69 187 ARG A CA 1
ATOM 1488 C C . ARG A 1 187 ? -5.821 6.536 4.338 1.00 93.69 187 ARG A C 1
ATOM 1490 O O . ARG A 1 187 ? -5.712 6.550 3.113 1.00 93.69 187 ARG A O 1
ATOM 1497 N N . ARG A 1 188 ? -6.927 6.094 4.948 1.00 95.38 188 ARG A N 1
ATOM 1498 C CA . ARG A 1 188 ? -8.081 5.545 4.215 1.00 95.38 188 ARG A CA 1
ATOM 1499 C C . ARG A 1 188 ? -8.718 6.576 3.277 1.00 95.38 188 ARG A C 1
ATOM 1501 O O . ARG A 1 188 ? -9.059 6.234 2.145 1.00 95.38 188 ARG A O 1
ATOM 1508 N N . LYS A 1 189 ? -8.874 7.828 3.724 1.00 96.50 189 LYS A N 1
ATOM 1509 C CA . LYS A 1 189 ? -9.421 8.915 2.895 1.00 96.50 189 LYS A CA 1
ATOM 1510 C C . LYS A 1 189 ? -8.477 9.280 1.747 1.00 96.50 189 LYS A C 1
ATOM 1512 O O . LYS A 1 189 ? -8.927 9.312 0.603 1.00 96.50 189 LYS A O 1
ATOM 1517 N N . VAL A 1 190 ? -7.185 9.463 2.035 1.00 96.88 190 VAL A N 1
ATOM 1518 C CA . VAL A 1 190 ? -6.145 9.741 1.026 1.00 96.88 190 VAL A CA 1
ATOM 1519 C C . VAL A 1 190 ? -6.119 8.640 -0.033 1.00 96.88 190 VAL A C 1
ATOM 1521 O O . VAL A 1 190 ? -6.187 8.933 -1.227 1.00 96.88 190 VAL A O 1
ATOM 1524 N N . LYS A 1 191 ? -6.114 7.368 0.387 1.00 94.38 191 LYS A N 1
ATOM 1525 C CA . LYS A 1 191 ? -6.168 6.226 -0.532 1.00 94.38 191 LYS A CA 1
ATOM 1526 C C . LYS A 1 191 ? -7.411 6.265 -1.418 1.00 94.38 191 LYS A C 1
ATOM 1528 O O . LYS A 1 191 ? -7.291 6.119 -2.627 1.00 94.38 191 LYS A O 1
ATOM 1533 N N . LYS A 1 192 ? -8.594 6.507 -0.846 1.00 96.19 192 LYS A N 1
ATOM 1534 C CA . LYS A 1 192 ? -9.847 6.564 -1.616 1.00 96.19 192 LYS A CA 1
ATOM 1535 C C . LYS A 1 192 ? -9.815 7.653 -2.695 1.00 96.19 192 LYS A C 1
ATOM 1537 O O . LYS A 1 192 ? -10.347 7.431 -3.782 1.00 96.19 192 LYS A O 1
ATOM 1542 N N . VAL A 1 193 ? -9.201 8.805 -2.413 1.00 94.94 193 VAL A N 1
ATOM 1543 C CA . VAL A 1 193 ? -9.024 9.872 -3.410 1.00 94.94 193 VAL A CA 1
ATOM 1544 C C . VAL A 1 193 ? -8.005 9.470 -4.473 1.00 94.94 193 VAL A C 1
ATOM 1546 O O . VAL A 1 193 ? -8.320 9.584 -5.653 1.00 94.94 193 VAL A O 1
ATOM 1549 N N . LYS A 1 194 ? -6.842 8.927 -4.091 1.00 90.19 194 LYS A N 1
ATOM 1550 C CA . LYS A 1 194 ? -5.836 8.431 -5.048 1.00 90.19 194 LYS A CA 1
ATOM 1551 C C . LYS A 1 194 ? -6.389 7.342 -5.971 1.00 90.19 194 LYS A C 1
ATOM 1553 O O . LYS A 1 194 ? -6.216 7.419 -7.181 1.00 90.19 194 LYS A O 1
ATOM 1558 N N . ASP A 1 195 ? -7.131 6.380 -5.427 1.00 90.25 195 ASP A N 1
ATOM 1559 C CA . ASP A 1 195 ? -7.770 5.319 -6.213 1.00 90.25 195 ASP A CA 1
ATOM 1560 C C . ASP A 1 195 ? -8.820 5.897 -7.182 1.00 90.25 195 ASP A C 1
ATOM 1562 O O . ASP A 1 195 ? -8.956 5.433 -8.314 1.00 90.25 195 ASP A O 1
ATOM 1566 N N . ARG A 1 196 ? -9.570 6.928 -6.763 1.00 90.31 196 ARG A N 1
ATOM 1567 C CA . ARG A 1 196 ? -10.532 7.623 -7.632 1.00 90.31 196 ARG A CA 1
ATOM 1568 C C . ARG A 1 196 ? -9.831 8.415 -8.735 1.00 90.31 196 ARG A C 1
ATOM 1570 O O . ARG A 1 196 ? -10.290 8.349 -9.872 1.00 90.31 196 ARG A O 1
ATOM 1577 N N . LEU A 1 197 ? -8.755 9.129 -8.401 1.00 87.44 197 LEU A N 1
ATOM 1578 C CA . LEU A 1 197 ? -7.903 9.838 -9.354 1.00 87.44 197 LEU A CA 1
ATOM 1579 C C . LEU A 1 197 ? -7.411 8.870 -10.427 1.00 87.44 197 LEU A C 1
ATOM 1581 O O . LEU A 1 197 ? -7.711 9.076 -11.593 1.00 87.44 197 LEU A O 1
ATOM 1585 N N . MET A 1 198 ? -6.794 7.753 -10.035 1.00 83.56 198 MET A N 1
ATOM 1586 C CA . MET A 1 198 ? -6.314 6.737 -10.978 1.00 83.56 198 MET A CA 1
ATOM 1587 C C . MET A 1 198 ? -7.424 6.161 -11.854 1.00 83.56 198 MET A C 1
ATOM 1589 O O . MET A 1 198 ? -7.237 5.998 -13.055 1.00 83.56 198 MET A O 1
ATOM 1593 N N . LYS A 1 199 ? -8.605 5.893 -11.286 1.00 85.69 199 LYS A N 1
ATOM 1594 C CA . LYS A 1 199 ? -9.756 5.427 -12.071 1.00 85.69 199 LYS A CA 1
ATOM 1595 C C . LYS A 1 199 ? -10.265 6.470 -13.059 1.00 85.69 199 LYS A C 1
ATOM 1597 O O . LYS A 1 199 ? -10.757 6.083 -14.110 1.00 85.69 199 LYS A O 1
ATOM 1602 N N . ARG A 1 200 ? -10.224 7.761 -12.716 1.00 82.69 200 ARG A N 1
ATOM 1603 C CA . ARG A 1 200 ? -10.649 8.832 -13.625 1.00 82.69 200 ARG A CA 1
ATOM 1604 C C . ARG A 1 200 ? -9.610 9.030 -14.722 1.00 82.69 200 ARG A C 1
ATOM 1606 O O . ARG A 1 200 ? -9.981 8.987 -15.884 1.00 82.69 200 ARG A O 1
ATOM 1613 N N . LEU A 1 201 ? -8.334 9.129 -14.348 1.00 80.38 201 LEU A N 1
ATOM 1614 C CA . LEU A 1 201 ? -7.226 9.255 -15.291 1.00 80.38 201 LEU A CA 1
ATOM 1615 C C . LEU A 1 201 ? -7.184 8.070 -16.267 1.00 80.38 201 LEU A C 1
ATOM 1617 O O . LEU A 1 201 ? -7.028 8.256 -17.462 1.00 80.38 201 LEU A O 1
ATOM 1621 N N . GLY A 1 202 ? -7.415 6.852 -15.771 1.00 75.50 202 GLY A N 1
ATOM 1622 C CA . GLY A 1 202 ? -7.458 5.647 -16.597 1.00 75.50 202 GLY A CA 1
ATOM 1623 C C . GLY A 1 202 ? -8.734 5.463 -17.425 1.00 75.50 202 GLY A C 1
ATOM 1624 O O . GLY A 1 202 ? -8.790 4.513 -18.194 1.00 75.50 202 GLY A O 1
ATOM 1625 N N . ARG A 1 203 ? -9.763 6.304 -17.260 1.00 79.00 203 ARG A N 1
ATOM 1626 C CA . ARG A 1 203 ? -10.998 6.283 -18.072 1.00 79.00 203 ARG A CA 1
ATOM 1627 C C . ARG A 1 203 ? -11.054 7.406 -19.092 1.00 79.00 203 ARG A C 1
ATOM 1629 O O . ARG A 1 203 ? -11.858 7.322 -20.014 1.00 79.00 203 ARG A O 1
ATOM 1636 N N . ASP A 1 204 ? -10.284 8.465 -18.881 1.00 74.31 204 ASP A N 1
ATOM 1637 C CA . ASP A 1 204 ? -10.293 9.594 -19.788 1.00 74.31 204 ASP A CA 1
ATOM 1638 C C . ASP A 1 204 ? -9.507 9.218 -21.041 1.00 74.31 204 ASP A C 1
ATOM 1640 O O . ASP A 1 204 ? -8.282 9.088 -21.015 1.00 74.31 204 ASP A O 1
ATOM 1644 N N . TRP A 1 205 ? -10.238 8.986 -22.129 1.00 61.84 205 TRP A N 1
ATOM 1645 C CA . TRP A 1 205 ? -9.683 8.563 -23.410 1.00 61.84 205 TRP A CA 1
ATOM 1646 C C . TRP A 1 205 ? -8.660 9.568 -23.942 1.00 61.84 205 TRP A C 1
ATOM 1648 O O . TRP A 1 205 ? -7.748 9.151 -24.628 1.00 61.84 205 TRP A O 1
ATOM 1658 N N . ARG A 1 206 ? -8.738 10.853 -23.564 1.00 63.59 206 ARG A N 1
ATOM 1659 C CA . ARG A 1 206 ? -7.733 11.869 -23.931 1.00 63.59 206 ARG A CA 1
ATOM 1660 C C . ARG A 1 206 ? -6.394 11.636 -23.246 1.00 63.59 206 ARG A C 1
ATOM 1662 O O . ARG A 1 206 ? -5.351 11.861 -23.833 1.00 63.59 206 ARG A O 1
ATOM 1669 N N . ILE A 1 207 ? -6.410 11.166 -22.001 1.00 63.41 207 ILE A N 1
ATOM 1670 C CA . ILE A 1 207 ? -5.183 10.797 -21.284 1.00 63.41 207 ILE A CA 1
ATOM 1671 C C . ILE A 1 207 ? -4.649 9.484 -21.830 1.00 63.41 207 ILE A C 1
ATOM 1673 O O . ILE A 1 207 ? -3.442 9.318 -21.896 1.00 63.41 207 ILE A O 1
ATOM 1677 N N . GLN A 1 208 ? -5.528 8.568 -22.241 1.00 64.25 208 GLN A N 1
ATOM 1678 C CA . GLN A 1 208 ? -5.112 7.362 -22.951 1.00 64.25 208 GLN A CA 1
ATOM 1679 C C . GLN A 1 208 ? -4.502 7.707 -24.313 1.00 64.25 208 GLN A C 1
ATOM 1681 O O . GLN A 1 208 ? -3.423 7.224 -24.599 1.00 64.25 208 GLN A O 1
ATOM 1686 N N . GLU A 1 209 ? -5.106 8.612 -25.080 1.00 62.28 209 GLU A N 1
ATOM 1687 C CA . GLU A 1 209 ? -4.644 9.072 -26.394 1.00 62.28 209 GLU A CA 1
ATOM 1688 C C . GLU A 1 209 ? -3.354 9.900 -26.305 1.00 62.28 209 GLU A C 1
ATOM 1690 O O . GLU A 1 209 ? -2.508 9.799 -27.182 1.00 62.28 209 GLU A O 1
ATOM 1695 N N . LEU A 1 210 ? -3.146 10.657 -25.222 1.00 60.31 210 LEU A N 1
ATOM 1696 C CA . LEU A 1 210 ? -1.867 11.317 -24.924 1.00 60.31 210 LEU A CA 1
ATOM 1697 C C . LEU A 1 210 ? -0.830 10.345 -24.337 1.00 60.31 210 LEU A C 1
ATOM 1699 O O . LEU A 1 210 ? 0.369 10.556 -24.490 1.00 60.31 210 LEU A O 1
ATOM 1703 N N . ALA A 1 211 ? -1.260 9.270 -23.675 1.00 58.88 211 ALA A N 1
ATOM 1704 C CA . ALA A 1 211 ? -0.373 8.231 -23.155 1.00 58.88 211 ALA A CA 1
ATOM 1705 C C . ALA A 1 211 ? -0.043 7.144 -24.190 1.00 58.88 211 ALA A C 1
ATOM 1707 O O . ALA A 1 211 ? 0.931 6.426 -23.991 1.00 58.88 211 ALA A O 1
ATOM 1708 N N . GLU A 1 212 ? -0.807 7.007 -25.276 1.00 61.94 212 GLU A N 1
ATOM 1709 C CA . GLU A 1 212 ? -0.585 6.023 -26.345 1.00 61.94 212 GLU A CA 1
ATOM 1710 C C . GLU A 1 212 ? 0.752 6.288 -27.060 1.00 61.94 212 GLU A C 1
ATOM 1712 O O . GLU A 1 212 ? 1.563 5.367 -27.121 1.00 61.94 212 GLU A O 1
ATOM 1717 N N . PRO A 1 213 ? 1.093 7.534 -27.462 1.00 60.50 213 PRO A N 1
ATOM 1718 C CA . PRO A 1 213 ? 2.409 7.852 -28.008 1.00 60.50 213 PRO A CA 1
ATOM 1719 C C . PRO A 1 213 ? 3.531 7.617 -26.993 1.00 60.50 213 PRO A C 1
ATOM 1721 O O . PRO A 1 213 ? 4.600 7.147 -27.364 1.00 60.50 213 PRO A O 1
ATOM 1724 N N . LEU A 1 214 ? 3.298 7.897 -25.702 1.00 54.78 214 LEU A N 1
ATOM 1725 C CA . LEU A 1 214 ? 4.255 7.581 -24.630 1.00 54.78 214 LEU A CA 1
ATOM 1726 C C . LEU A 1 214 ? 4.462 6.082 -24.492 1.00 54.78 214 LEU A C 1
ATOM 1728 O O . LEU A 1 214 ? 5.583 5.645 -24.271 1.00 54.78 214 LEU A O 1
ATOM 1732 N N . LYS A 1 215 ? 3.391 5.303 -24.602 1.00 60.94 215 LYS A N 1
ATOM 1733 C CA . LYS A 1 215 ? 3.422 3.852 -24.534 1.00 60.94 215 LYS A CA 1
ATOM 1734 C C . LYS A 1 215 ? 4.121 3.276 -25.756 1.00 60.94 215 LYS A C 1
ATOM 1736 O O . LYS A 1 215 ? 4.926 2.381 -25.575 1.00 60.94 215 LYS A O 1
ATOM 1741 N N . ASP A 1 216 ? 3.918 3.830 -26.946 1.00 62.12 216 ASP A N 1
ATOM 1742 C CA . ASP A 1 216 ? 4.632 3.426 -28.157 1.00 62.12 216 ASP A CA 1
ATOM 1743 C C 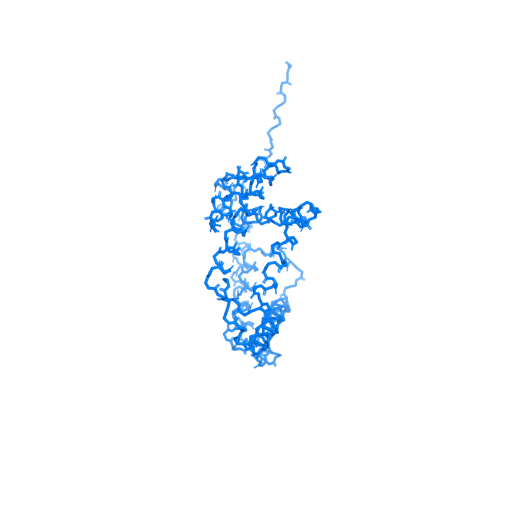. ASP A 1 216 ? 6.116 3.792 -28.096 1.00 62.12 216 ASP A C 1
ATOM 1745 O O . ASP A 1 216 ? 6.956 2.954 -28.409 1.00 62.12 216 ASP A O 1
ATOM 1749 N N . VAL A 1 217 ? 6.460 4.996 -27.627 1.00 55.31 217 VAL A N 1
ATOM 1750 C CA . VAL A 1 217 ? 7.854 5.417 -27.402 1.00 55.31 217 VAL A CA 1
ATOM 1751 C C . VAL A 1 217 ? 8.503 4.574 -26.305 1.00 55.31 217 VAL A C 1
ATOM 1753 O O . VAL A 1 217 ? 9.647 4.156 -26.451 1.00 55.31 217 VAL A O 1
ATOM 1756 N N . TYR A 1 218 ? 7.778 4.273 -25.228 1.00 53.47 218 TYR A N 1
ATOM 1757 C CA . TYR A 1 218 ? 8.244 3.421 -24.137 1.00 53.47 218 TYR A CA 1
ATOM 1758 C C . TYR A 1 218 ? 8.388 1.964 -24.580 1.00 53.47 218 TYR A C 1
ATOM 1760 O O . TYR A 1 218 ? 9.393 1.338 -24.272 1.00 53.47 218 TYR A O 1
ATOM 1768 N N . ASP A 1 219 ? 7.435 1.421 -25.333 1.00 59.12 219 ASP A N 1
ATOM 1769 C CA . ASP A 1 219 ? 7.452 0.053 -25.849 1.00 59.12 219 ASP A CA 1
ATOM 1770 C C . ASP A 1 219 ? 8.469 -0.105 -26.989 1.00 59.12 219 ASP A C 1
ATOM 1772 O O . ASP A 1 219 ? 9.014 -1.194 -27.166 1.00 59.12 219 ASP A O 1
ATOM 1776 N N . ASP A 1 220 ? 8.761 0.951 -27.753 1.00 57.88 220 ASP A N 1
ATOM 1777 C CA . ASP A 1 220 ? 9.852 1.006 -28.735 1.00 57.88 220 ASP A CA 1
ATOM 1778 C C . ASP A 1 220 ? 11.218 1.110 -28.039 1.00 57.88 220 ASP A C 1
ATOM 1780 O O . ASP A 1 220 ? 12.113 0.311 -28.316 1.00 57.88 220 ASP A O 1
ATOM 1784 N N . ALA A 1 221 ? 11.361 1.996 -27.049 1.00 51.97 221 ALA A N 1
ATOM 1785 C CA . ALA A 1 221 ? 12.541 2.078 -26.188 1.00 51.97 221 ALA A CA 1
ATOM 1786 C C . ALA A 1 221 ? 12.806 0.744 -25.467 1.00 51.97 221 ALA A C 1
ATOM 1788 O O . ALA A 1 221 ? 13.939 0.258 -25.439 1.00 51.97 221 ALA A O 1
ATOM 1789 N N . ARG A 1 222 ? 11.748 0.103 -24.961 1.00 47.41 222 ARG A N 1
ATOM 1790 C CA . ARG A 1 222 ? 11.774 -1.216 -24.320 1.00 47.41 222 ARG A CA 1
ATOM 1791 C C . ARG A 1 222 ? 12.129 -2.324 -25.313 1.00 47.41 222 ARG A C 1
ATOM 1793 O O . ARG A 1 222 ? 12.979 -3.150 -24.992 1.00 47.41 222 ARG A O 1
ATOM 1800 N N . ARG A 1 223 ? 11.560 -2.329 -26.528 1.00 60.81 223 ARG A N 1
ATOM 1801 C CA . ARG A 1 223 ? 11.944 -3.254 -27.621 1.00 60.81 223 ARG A CA 1
ATOM 1802 C C . ARG A 1 223 ? 13.410 -3.095 -28.027 1.00 60.81 223 ARG A C 1
ATOM 1804 O O . ARG A 1 223 ? 14.060 -4.081 -28.361 1.00 60.81 223 ARG A O 1
ATOM 1811 N N . LYS A 1 224 ? 13.937 -1.874 -27.956 1.00 60.31 224 LYS A N 1
ATOM 1812 C CA . LYS A 1 224 ? 15.339 -1.536 -28.232 1.00 60.31 224 LYS A CA 1
ATOM 1813 C C . LYS A 1 224 ? 16.262 -1.694 -27.013 1.00 60.31 224 LYS A C 1
ATOM 1815 O O . LYS A 1 224 ? 17.453 -1.422 -27.113 1.00 60.31 224 LYS A O 1
ATOM 1820 N N . GLY A 1 225 ? 15.753 -2.181 -25.878 1.00 47.75 225 GLY A N 1
ATOM 1821 C CA . GLY A 1 225 ? 16.552 -2.509 -24.695 1.00 47.75 225 GLY A CA 1
ATOM 1822 C C . GLY A 1 225 ? 17.044 -1.310 -23.876 1.00 47.75 225 GLY A C 1
ATOM 1823 O O . GLY A 1 225 ? 17.985 -1.463 -23.095 1.00 47.75 225 GLY A O 1
ATOM 1824 N N . LEU A 1 226 ? 16.435 -0.129 -24.022 1.00 48.25 226 LEU A N 1
ATOM 1825 C CA . LEU A 1 226 ? 16.716 1.014 -23.153 1.00 48.25 226 LEU A CA 1
ATOM 1826 C C . LEU A 1 226 ? 16.195 0.756 -21.734 1.00 48.25 226 LEU A C 1
ATOM 1828 O O . LEU A 1 226 ? 15.043 0.371 -21.537 1.00 48.25 226 LEU A O 1
ATOM 1832 N N . ARG A 1 227 ? 17.034 1.030 -20.730 1.00 47.69 227 ARG A N 1
ATOM 1833 C CA . ARG A 1 227 ? 16.584 1.219 -19.345 1.00 47.69 227 ARG A CA 1
ATOM 1834 C C . ARG A 1 227 ? 16.195 2.689 -19.176 1.00 47.69 227 ARG A C 1
ATOM 1836 O O . ARG A 1 227 ? 17.078 3.540 -19.221 1.00 47.69 227 ARG A O 1
ATOM 1843 N N . THR A 1 228 ? 14.902 2.962 -19.018 1.00 45.72 228 THR A N 1
ATOM 1844 C CA . THR A 1 228 ? 14.373 4.240 -18.504 1.00 45.72 228 THR A CA 1
ATOM 1845 C C . THR A 1 228 ? 14.445 4.276 -16.988 1.00 45.72 228 THR A C 1
ATOM 1847 O O . THR A 1 228 ? 14.072 3.235 -16.392 1.00 45.72 228 THR A O 1
#

pLDDT: mean 76.22, std 16.11, range [45.72, 97.5]

Secondary structure (DSSP, 8-state):
-----------PPPPTT-HHHHHHHHHHHHHHHHHHHHHHHHHHHHHHH-TTS-HHHHHHHHHHHHHHHHH-GGGGTT--STHHHHHHHHHHHHHHHHHHHHHHHHHHHHHHHHHH--------HHHHHHHHHHHHHHHHHHHHHGGGGS-HHHHHHHHHHHTT---HHHHHHHTT--TTS-HHHHHHHHHHHHHHHHHHHTT-HHHHHHHHHHHHHHHHHHHTT---

Foldseek 3Di:
DDDDDDDPPDPDDDDPPPVVVVVVVVVVVVVVVVLVVCVVVLLVVLCVVCVVDDSVLLSVLLVVLVVVCVVPVPVPPPDPDCVVSSVSSSVVVVVVVVVVVVVVVVVVVVVVLVVVDDQADPDDPVVVVVLVVLVVVLVVVCLVPLVPPDDQLLNLLVVCVVVVDDDLVSNCVSNVNDPPPPPVVSVVVSVVSVVVSVVVCVPPVVNVVSCVVVVVSVVVCVNRNDDD

Radius of gyration: 27.43 Å; Cα contacts (8 Å, |Δi|>4): 103; chains: 1; bounding box: 66×59×71 Å

Mean predicted aligned error: 16.67 Å

Sequence (228 aa):
MGSSSDRPPGSRKPEAGDPSFLDAERTREEILNKVLELGPTQVTHLQGEFPALERIQVEAAWLEVATDWFEDPSATQTEKDGGYFYTAARRRLMDLVATEAARRAREKRWSQEQSTHQPGPRIPPEEAIRAAEAVVRLGEELAEQVPTFLKPDENLVYRRWLEGERRTEVFAKALGIPESTPVKKQRRKVKKVKDRLMKRLGRDWRIQELAEPLKDVYDDARRKGLRT

Solvent-accessible surface area (backbone atoms only — not comparable to full-atom values): 13224 Å² total; per-residue (Å²): 142,80,88,80,79,88,70,79,84,74,82,74,74,83,60,97,81,47,70,71,55,58,53,50,52,52,52,47,52,57,45,52,49,48,51,64,67,46,41,64,60,49,43,51,52,50,43,68,76,40,72,91,53,58,68,69,59,49,49,48,38,42,50,52,48,54,49,53,38,74,76,44,57,77,86,53,77,86,54,99,49,76,61,51,62,50,52,54,19,52,49,50,50,51,52,49,52,53,50,51,51,53,46,50,51,51,51,50,49,50,49,52,56,52,72,66,55,61,84,29,68,82,69,57,69,70,58,53,49,51,52,51,52,52,51,52,53,52,50,50,56,46,62,67,54,55,54,76,83,40,52,73,46,56,35,49,38,48,53,45,46,74,76,63,61,79,62,60,66,63,43,23,52,44,61,72,46,61,83,89,51,55,65,74,60,42,48,53,52,46,49,5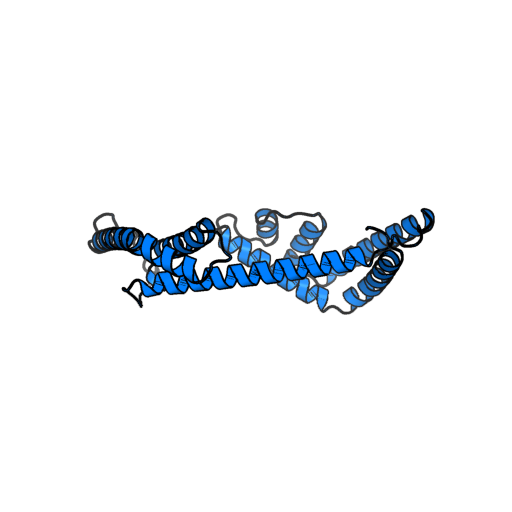4,50,52,56,48,49,51,54,49,55,75,64,38,62,67,52,46,61,63,41,45,61,50,47,50,52,48,51,47,39,48,70,36,44,56,86,130